Protein AF-0000000066584486 (afdb_homodimer)

Radius of gyration: 19.13 Å; Cα contacts (8 Å, |Δi|>4): 295; chains: 2; bounding box: 52×49×58 Å

Structure (mmCIF, N/CA/C/O backbone):
data_AF-0000000066584486-model_v1
#
loop_
_entity.id
_entity.type
_entity.pdbx_description
1 polymer 'Polycomb group ring finger 3'
#
loop_
_atom_site.group_PDB
_atom_site.id
_atom_site.type_symbol
_atom_site.label_atom_id
_atom_site.label_alt_id
_atom_site.label_comp_id
_atom_site.label_asym_id
_atom_site.label_entity_id
_atom_site.label_seq_id
_atom_site.pdbx_PDB_ins_code
_atom_site.Cartn_x
_atom_site.Cartn_y
_atom_site.Cartn_z
_atom_site.occupancy
_atom_site.B_iso_or_equiv
_atom_site.auth_seq_id
_atom_site.auth_comp_id
_atom_site.auth_asym_id
_atom_site.auth_atom_id
_atom_site.pdbx_PDB_model_num
ATOM 1 N N . MET A 1 1 ? 2.791 27.188 -0.071 1 36.16 1 MET A N 1
ATOM 2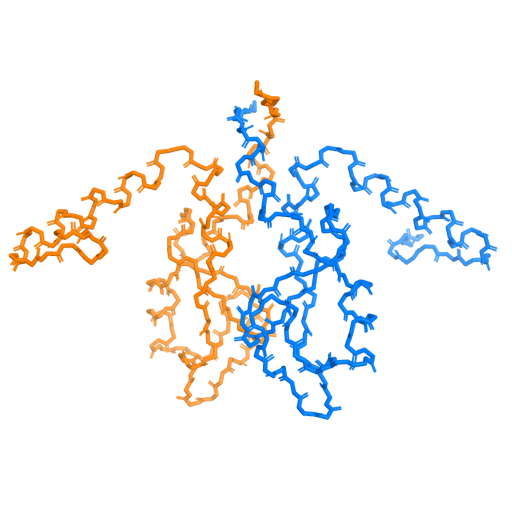 C CA . MET A 1 1 ? 2.646 25.734 -0.167 1 36.16 1 MET A CA 1
ATOM 3 C C . MET A 1 1 ? 2.715 25.094 1.213 1 36.16 1 MET A C 1
ATOM 5 O O . MET A 1 1 ? 3.686 25.297 1.947 1 36.16 1 MET A O 1
ATOM 9 N N . LEU A 1 2 ? 1.535 24.797 1.838 1 45.94 2 LEU A N 1
ATOM 10 C CA . LEU A 1 2 ? 1.463 24.438 3.25 1 45.94 2 LEU A CA 1
ATOM 11 C C . LEU A 1 2 ? 2.354 23.234 3.549 1 45.94 2 LEU A C 1
ATOM 13 O O . LEU A 1 2 ? 2.236 22.188 2.902 1 45.94 2 LEU A O 1
ATOM 17 N N . THR A 1 3 ? 3.545 23.562 3.748 1 48.66 3 THR A N 1
ATOM 18 C CA . THR A 1 3 ? 4.527 22.562 4.145 1 48.66 3 THR A CA 1
ATOM 19 C C . THR A 1 3 ? 4.215 22.031 5.539 1 48.66 3 THR A C 1
ATOM 21 O O . THR A 1 3 ? 3.635 22.734 6.367 1 48.66 3 THR A O 1
ATOM 24 N N . ARG A 1 4 ? 3.799 20.891 5.594 1 59.25 4 ARG A N 1
ATOM 25 C CA . ARG A 1 4 ? 3.584 20.328 6.926 1 59.25 4 ARG A CA 1
ATOM 26 C C . ARG A 1 4 ? 4.859 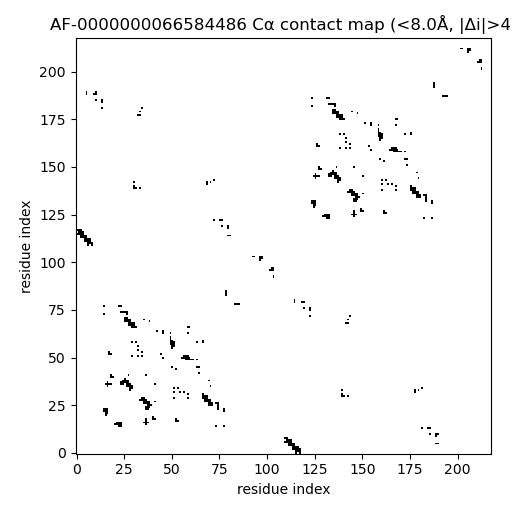19.688 7.465 1 59.25 4 ARG A C 1
ATOM 28 O O . ARG A 1 4 ? 5.66 19.156 6.699 1 59.25 4 ARG A O 1
ATOM 35 N N . LYS A 1 5 ? 5.188 20.125 8.633 1 61.16 5 LYS A N 1
ATOM 36 C CA . LYS A 1 5 ? 6.312 19.516 9.344 1 61.16 5 LYS A CA 1
ATOM 37 C C . LYS A 1 5 ? 5.977 18.094 9.797 1 61.16 5 LYS A C 1
ATOM 39 O O . LYS A 1 5 ? 5.012 17.891 10.531 1 61.16 5 LYS A O 1
ATOM 44 N N . ILE A 1 6 ? 6.453 17.188 9.008 1 63.94 6 ILE A N 1
ATOM 45 C CA . ILE A 1 6 ? 6.172 15.82 9.43 1 63.94 6 ILE A CA 1
ATOM 46 C C . ILE A 1 6 ? 7.422 15.211 10.07 1 63.94 6 ILE A C 1
ATOM 48 O O . ILE A 1 6 ? 8.547 15.523 9.664 1 63.94 6 ILE A O 1
ATOM 52 N N . LYS A 1 7 ? 7.199 14.648 11.266 1 64.94 7 LYS A N 1
ATOM 53 C CA . LYS A 1 7 ? 8.273 13.875 11.883 1 64.94 7 LYS A CA 1
ATOM 54 C C . LYS A 1 7 ? 8.523 12.57 11.133 1 64.94 7 LYS A C 1
ATOM 56 O O . LYS A 1 7 ? 7.746 11.625 11.25 1 64.94 7 LYS A O 1
ATOM 61 N N . LEU A 1 8 ? 9.523 12.547 10.367 1 63.91 8 LEU A N 1
ATOM 62 C CA . LEU A 1 8 ? 9.875 11.406 9.523 1 63.91 8 LEU A CA 1
ATOM 63 C C . LEU A 1 8 ? 10.172 10.172 10.375 1 63.91 8 LEU A C 1
ATOM 65 O O . LEU A 1 8 ? 9.953 9.047 9.93 1 63.91 8 LEU A O 1
ATOM 69 N N . TRP A 1 9 ? 10.641 10.383 11.555 1 70 9 TRP A N 1
ATOM 70 C CA . TRP A 1 9 ? 11.023 9.242 12.383 1 70 9 TRP A CA 1
ATOM 71 C C . TRP A 1 9 ? 9.836 8.305 12.602 1 70 9 TRP A C 1
ATOM 73 O O . TRP A 1 9 ? 9.992 7.086 12.586 1 70 9 TRP A O 1
ATOM 83 N N . ASP A 1 10 ? 8.789 8.883 12.656 1 76.88 10 ASP A N 1
ATOM 84 C CA . ASP A 1 10 ? 7.602 8.078 12.922 1 76.88 10 ASP A CA 1
ATOM 85 C C . ASP A 1 10 ? 7.141 7.344 11.664 1 76.88 10 ASP A C 1
ATOM 87 O O . ASP A 1 10 ? 6.461 6.32 11.75 1 76.88 10 ASP A O 1
ATOM 91 N N . ILE A 1 11 ? 7.648 7.781 10.562 1 84.81 11 ILE A N 1
ATOM 92 C CA . ILE A 1 11 ? 7.18 7.234 9.297 1 84.81 11 ILE A CA 1
ATOM 93 C C . ILE A 1 11 ? 8.195 6.223 8.766 1 84.81 11 ILE A C 1
ATOM 95 O O . ILE A 1 11 ? 7.855 5.355 7.957 1 84.81 11 ILE A O 1
ATOM 99 N N . ASN A 1 12 ? 9.375 6.285 9.273 1 85.19 12 ASN A N 1
ATOM 100 C CA . ASN A 1 12 ? 10.469 5.477 8.75 1 85.19 12 ASN A CA 1
ATOM 101 C C . ASN A 1 12 ? 10.133 3.988 8.781 1 85.19 12 ASN A C 1
ATOM 103 O O . ASN A 1 12 ? 10.43 3.26 7.832 1 85.19 12 ASN A O 1
ATOM 107 N N . ALA A 1 13 ? 9.539 3.613 9.812 1 87.88 13 ALA A N 1
ATOM 108 C CA . ALA A 1 13 ? 9.25 2.189 9.961 1 87.88 13 ALA A CA 1
ATOM 109 C C . ALA A 1 13 ? 8.312 1.705 8.859 1 87.88 13 ALA A C 1
ATOM 111 O O . ALA A 1 13 ? 8.266 0.511 8.555 1 87.88 13 ALA A O 1
ATOM 112 N N . HIS A 1 14 ? 7.633 2.619 8.242 1 90.69 14 HIS A N 1
ATOM 113 C CA . HIS A 1 14 ? 6.609 2.236 7.273 1 90.69 14 HIS A CA 1
ATOM 114 C C . HIS A 1 14 ? 7.129 2.357 5.844 1 90.69 14 HIS A C 1
ATOM 116 O O . HIS A 1 14 ? 6.492 1.88 4.902 1 90.69 14 HIS A O 1
ATOM 122 N N . ILE A 1 15 ? 8.266 2.963 5.68 1 94.5 15 ILE A N 1
ATOM 123 C CA . ILE A 1 15 ? 8.711 3.227 4.316 1 94.5 15 ILE A CA 1
ATOM 124 C C . ILE A 1 15 ? 10.094 2.607 4.098 1 94.5 15 ILE A C 1
ATOM 126 O O . ILE A 1 15 ? 10.789 2.947 3.137 1 94.5 15 ILE A O 1
ATOM 130 N N . THR A 1 16 ? 10.516 1.783 5.047 1 96.38 16 THR A N 1
ATOM 131 C CA . THR A 1 16 ? 11.789 1.081 4.914 1 96.38 16 THR A CA 1
ATOM 132 C C . THR A 1 16 ? 11.562 -0.413 4.707 1 96.38 16 THR A C 1
ATOM 134 O O . THR A 1 16 ? 10.57 -0.969 5.184 1 96.38 16 THR A O 1
ATOM 137 N N . CYS A 1 17 ? 12.422 -0.938 3.967 1 97.44 17 CYS A N 1
ATOM 138 C CA . CYS A 1 17 ? 12.398 -2.367 3.672 1 97.44 17 CYS A CA 1
ATOM 139 C C . CYS A 1 17 ? 12.961 -3.174 4.836 1 97.44 17 CYS A C 1
ATOM 141 O O . CYS A 1 17 ? 14.07 -2.906 5.309 1 97.44 17 CYS A O 1
ATOM 143 N N . ARG A 1 18 ? 12.25 -4.207 5.219 1 96.31 18 ARG A N 1
ATOM 144 C CA . ARG A 1 18 ? 12.664 -5.016 6.359 1 96.31 18 ARG A CA 1
ATOM 145 C C . ARG A 1 18 ? 13.859 -5.891 6.004 1 96.31 18 ARG A C 1
ATOM 147 O O . ARG A 1 18 ? 14.656 -6.246 6.875 1 96.31 18 ARG A O 1
ATOM 154 N N . LEU A 1 19 ? 14.031 -6.219 4.812 1 97.62 19 LEU A N 1
ATOM 155 C CA . LEU A 1 19 ? 15.094 -7.125 4.379 1 97.62 19 LEU A CA 1
ATOM 156 C C . LEU A 1 19 ? 16.438 -6.402 4.301 1 97.62 19 LEU A C 1
ATOM 158 O O . LEU A 1 19 ? 17.453 -6.93 4.742 1 97.62 19 LEU A O 1
ATOM 162 N N . CYS A 1 20 ? 16.5 -5.227 3.744 1 97.19 20 CYS A N 1
ATOM 163 C CA . CYS A 1 20 ? 17.766 -4.527 3.576 1 97.19 20 CYS A CA 1
ATOM 164 C C . CYS A 1 20 ? 17.875 -3.363 4.551 1 97.19 20 CYS A C 1
ATOM 166 O O . CYS A 1 20 ? 18.953 -2.777 4.703 1 97.19 20 CYS A O 1
ATOM 168 N N . SER A 1 21 ? 16.812 -2.881 5.137 1 96.12 21 SER A N 1
ATOM 169 C CA . SER A 1 21 ? 16.75 -1.805 6.117 1 96.12 21 SER A CA 1
ATOM 170 C C . SER A 1 21 ? 16.969 -0.444 5.465 1 96.12 21 SER A C 1
ATOM 172 O O . SER A 1 21 ? 17.328 0.522 6.137 1 96.12 21 SER A O 1
ATOM 174 N N . GLY A 1 22 ? 16.859 -0.358 4.199 1 95.62 22 GLY A N 1
ATOM 175 C CA . GLY A 1 22 ? 16.859 0.889 3.453 1 95.62 22 GLY A CA 1
ATOM 176 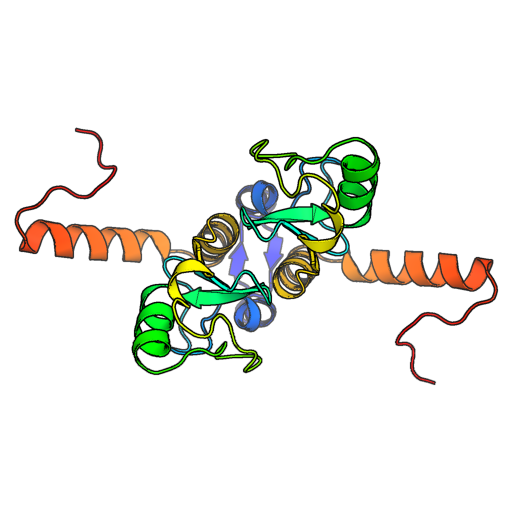C C . GLY A 1 22 ? 15.477 1.322 3.008 1 95.62 22 GLY A C 1
ATOM 177 O O . GLY A 1 22 ? 14.516 0.564 3.135 1 95.62 22 GLY A O 1
ATOM 178 N N . TYR A 1 23 ? 15.438 2.572 2.498 1 95.81 23 TYR A N 1
ATOM 179 C CA . TYR A 1 23 ? 14.164 3.039 1.952 1 95.81 23 TYR A CA 1
ATOM 180 C C . TYR A 1 23 ? 13.734 2.182 0.768 1 95.81 23 TYR A C 1
ATOM 182 O O . TYR A 1 23 ? 14.57 1.721 -0.011 1 95.81 23 TYR A O 1
ATOM 190 N N . LEU A 1 24 ? 12.438 2.012 0.639 1 97.56 24 LEU A N 1
ATOM 191 C CA . LEU A 1 24 ? 11.867 1.163 -0.401 1 97.56 24 LEU A CA 1
ATOM 192 C C . LEU A 1 24 ? 12.273 1.653 -1.787 1 97.56 24 LEU A C 1
ATOM 194 O O . LEU A 1 24 ? 12.188 2.85 -2.074 1 97.56 24 LEU A O 1
ATOM 198 N N . ILE A 1 25 ? 12.797 0.803 -2.613 1 97.38 25 ILE A N 1
ATOM 199 C CA . ILE A 1 25 ? 13.062 1.037 -4.027 1 97.38 25 ILE A CA 1
ATOM 200 C C . ILE A 1 25 ? 12.25 0.062 -4.879 1 97.38 25 ILE A C 1
ATOM 202 O O . ILE A 1 25 ? 12.305 -1.151 -4.656 1 97.38 25 ILE A O 1
ATOM 206 N N . ASP A 1 26 ? 11.539 0.653 -5.855 1 97.19 26 ASP A N 1
ATOM 207 C CA . ASP A 1 26 ? 10.602 -0.184 -6.598 1 97.19 26 ASP A CA 1
ATOM 208 C C . ASP A 1 26 ? 9.727 -1.006 -5.648 1 97.19 26 ASP A C 1
ATOM 210 O O . ASP A 1 26 ? 9.703 -2.236 -5.73 1 97.19 26 ASP A O 1
ATOM 214 N N . ALA A 1 27 ? 9 -0.296 -4.836 1 98.38 27 ALA A N 1
ATOM 215 C CA . ALA A 1 27 ? 8.18 -0.937 -3.809 1 98.38 27 ALA A CA 1
ATOM 216 C C . ALA A 1 27 ? 7.34 -2.066 -4.398 1 98.38 27 ALA A C 1
ATOM 218 O O . ALA A 1 27 ? 6.664 -1.879 -5.41 1 98.38 27 ALA A O 1
ATOM 219 N N . THR A 1 28 ? 7.43 -3.236 -3.832 1 98.62 28 THR A N 1
ATOM 220 C CA . THR A 1 28 ? 6.734 -4.445 -4.258 1 98.62 28 THR A CA 1
ATOM 221 C C . THR A 1 28 ? 6.008 -5.094 -3.082 1 98.62 28 THR A C 1
ATOM 223 O O . THR A 1 28 ? 6.605 -5.332 -2.031 1 98.62 28 THR A O 1
ATOM 226 N N . THR A 1 29 ? 4.727 -5.336 -3.254 1 98.62 29 THR A N 1
ATOM 227 C CA . THR A 1 29 ? 3.861 -5.746 -2.154 1 98.62 29 THR A CA 1
ATOM 228 C C . THR A 1 29 ? 3.357 -7.172 -2.363 1 98.62 29 THR A C 1
ATOM 230 O O . THR A 1 29 ? 2.982 -7.547 -3.475 1 98.62 29 THR A O 1
ATOM 233 N N . VAL A 1 30 ? 3.422 -7.938 -1.307 1 97.88 30 VAL A N 1
ATOM 234 C CA . VAL A 1 30 ? 2.809 -9.258 -1.324 1 97.88 30 VAL A CA 1
ATOM 235 C C . VAL A 1 30 ? 1.288 -9.125 -1.282 1 97.88 30 VAL A C 1
ATOM 237 O O . VAL A 1 30 ? 0.735 -8.547 -0.345 1 97.88 30 VAL A O 1
ATOM 240 N N . THR A 1 31 ? 0.59 -9.695 -2.184 1 96.19 31 THR A N 1
ATOM 241 C CA . THR A 1 31 ? -0.831 -9.422 -2.367 1 96.19 31 THR A CA 1
ATOM 242 C C . THR A 1 31 ? -1.655 -10.102 -1.274 1 96.19 31 THR A C 1
ATOM 244 O O . THR A 1 31 ? -2.736 -9.625 -0.922 1 96.19 31 THR A O 1
ATOM 247 N N . GLU A 1 32 ? -1.147 -11.164 -0.695 1 93.38 32 GLU A N 1
ATOM 248 C CA . GLU A 1 32 ? -1.897 -11.914 0.31 1 93.38 32 GLU A CA 1
ATOM 249 C C . GLU A 1 32 ? -1.901 -11.18 1.65 1 93.38 32 GLU A C 1
ATOM 251 O O . GLU A 1 32 ? -2.875 -11.258 2.402 1 93.38 32 GLU A O 1
ATOM 256 N N . CYS A 1 33 ? -0.868 -10.523 1.953 1 95.75 33 CYS A N 1
ATOM 257 C CA . CYS A 1 33 ? -0.747 -9.969 3.297 1 95.75 33 CYS A CA 1
ATOM 258 C C . CYS A 1 33 ? -0.515 -8.461 3.248 1 95.75 33 CYS A C 1
ATOM 260 O O . CYS A 1 33 ? -0.56 -7.789 4.281 1 95.75 33 CYS A O 1
ATOM 262 N N . LEU A 1 34 ? -0.144 -7.875 2.195 1 97.75 34 LEU A N 1
ATOM 263 C CA . LEU A 1 34 ? 0.02 -6.445 1.944 1 97.75 34 LEU A CA 1
ATOM 264 C C . LEU A 1 34 ? 1.259 -5.91 2.652 1 97.75 34 LEU A C 1
ATOM 266 O O . LEU A 1 34 ? 1.323 -4.723 2.984 1 97.75 34 LEU A O 1
ATOM 270 N N . HIS A 1 35 ? 2.248 -6.793 2.938 1 97.88 35 HIS A N 1
ATOM 271 C CA . HIS A 1 35 ? 3.564 -6.309 3.34 1 97.88 35 HIS A CA 1
ATOM 272 C C . HIS A 1 35 ? 4.414 -5.949 2.127 1 97.88 35 HIS A C 1
ATOM 274 O O . HIS A 1 35 ? 4.402 -6.664 1.121 1 97.88 35 HIS A O 1
ATOM 280 N N . THR A 1 36 ? 5.137 -4.855 2.256 1 98.38 36 THR A N 1
ATOM 281 C CA . THR A 1 36 ? 5.855 -4.277 1.127 1 98.38 36 THR A CA 1
ATOM 282 C C . THR A 1 36 ? 7.363 -4.305 1.375 1 98.38 36 THR A C 1
ATOM 284 O O . THR A 1 36 ? 7.816 -4.078 2.498 1 98.38 36 THR A O 1
ATOM 287 N N . PHE A 1 37 ? 8.133 -4.559 0.312 1 98.5 37 PHE A N 1
ATOM 288 C CA . PHE A 1 37 ? 9.586 -4.641 0.297 1 98.5 37 PHE A CA 1
ATOM 289 C C . PHE A 1 37 ? 10.148 -4.008 -0.97 1 98.5 37 PHE A C 1
ATOM 291 O O . PHE A 1 37 ? 9.398 -3.662 -1.885 1 98.5 37 PHE A O 1
ATOM 298 N N . CYS A 1 38 ? 11.492 -3.781 -0.948 1 98.5 38 CYS A N 1
ATOM 299 C CA . CYS A 1 38 ? 12.117 -3.49 -2.234 1 98.5 38 CYS A CA 1
ATOM 300 C C . CYS A 1 38 ? 11.906 -4.637 -3.215 1 98.5 38 CYS A C 1
ATOM 302 O O . CYS A 1 38 ? 11.867 -5.805 -2.814 1 98.5 38 CYS A O 1
ATOM 304 N N . ARG A 1 39 ? 11.828 -4.301 -4.43 1 98.38 39 ARG A N 1
ATOM 305 C CA . ARG A 1 39 ? 11.641 -5.355 -5.426 1 98.38 39 ARG A CA 1
ATOM 306 C C . ARG A 1 39 ? 12.82 -6.324 -5.418 1 98.38 39 ARG A C 1
ATOM 308 O O . ARG A 1 39 ? 12.633 -7.539 -5.328 1 98.38 39 ARG A O 1
ATOM 315 N N . SER A 1 40 ? 14.023 -5.75 -5.543 1 98 40 SER A N 1
ATOM 316 C CA . SER A 1 40 ? 15.203 -6.598 -5.633 1 98 40 SER A CA 1
ATOM 317 C C . SER A 1 40 ? 15.359 -7.469 -4.387 1 98 40 SER A C 1
ATOM 319 O O . SER A 1 40 ? 15.703 -8.648 -4.484 1 98 40 SER A O 1
ATOM 321 N N . CYS A 1 41 ? 15.016 -6.953 -3.219 1 98.5 41 CYS A N 1
ATOM 322 C CA . CYS A 1 41 ? 15.117 -7.691 -1.964 1 98.5 41 CYS A CA 1
ATOM 323 C C . CYS A 1 41 ? 14.133 -8.859 -1.938 1 98.5 41 CYS A C 1
ATOM 325 O O . CYS A 1 41 ? 14.508 -9.984 -1.599 1 98.5 41 CYS A O 1
ATOM 327 N N . LEU A 1 42 ? 12.93 -8.555 -2.33 1 98.5 42 LEU A N 1
ATOM 328 C CA . LEU A 1 42 ? 11.875 -9.562 -2.264 1 98.5 42 LEU A CA 1
ATOM 329 C C . LEU A 1 42 ? 12.117 -10.664 -3.287 1 98.5 42 LEU A C 1
ATOM 331 O O . LEU A 1 42 ? 12.008 -11.852 -2.965 1 98.5 42 LEU A O 1
ATOM 335 N N . VAL A 1 43 ? 12.414 -10.297 -4.496 1 98.38 43 VAL A N 1
ATOM 336 C CA . VAL A 1 43 ? 12.656 -11.273 -5.555 1 98.38 43 VAL A CA 1
ATOM 337 C C . VAL A 1 43 ? 13.797 -12.203 -5.148 1 98.38 43 VAL A C 1
ATOM 339 O O . VAL A 1 43 ? 13.688 -13.422 -5.289 1 98.38 43 VAL A O 1
ATOM 342 N N . LYS A 1 44 ? 14.867 -11.625 -4.652 1 98.44 44 LYS A N 1
ATOM 343 C CA . LYS A 1 44 ? 15.992 -12.43 -4.195 1 98.44 44 LYS A CA 1
ATOM 344 C C . LYS A 1 44 ? 15.578 -13.375 -3.074 1 98.44 44 LYS A C 1
ATOM 346 O O . LYS A 1 44 ? 15.922 -14.562 -3.094 1 98.44 44 LYS A O 1
ATOM 351 N N . TYR A 1 45 ? 14.922 -12.898 -2.062 1 98.69 45 TYR A N 1
ATOM 352 C CA . TYR A 1 45 ? 14.445 -13.688 -0.934 1 98.69 45 TYR A CA 1
ATOM 353 C C . TYR A 1 45 ? 13.586 -14.859 -1.409 1 98.69 45 TYR A C 1
ATOM 355 O O . TYR A 1 45 ? 13.695 -15.969 -0.888 1 98.69 45 TYR A O 1
ATOM 363 N N . LEU A 1 46 ? 12.734 -14.688 -2.436 1 97.88 46 LEU A N 1
ATOM 364 C CA . LEU A 1 46 ? 11.766 -15.68 -2.895 1 97.88 46 LEU A CA 1
ATOM 365 C C . LEU A 1 46 ? 12.438 -16.734 -3.754 1 97.88 46 LEU A C 1
ATOM 367 O O . LEU A 1 46 ? 11.812 -17.734 -4.113 1 97.88 46 LEU A O 1
ATOM 371 N N . GLU A 1 47 ? 13.672 -16.5 -4.176 1 97.25 47 GLU A N 1
ATOM 372 C CA . GLU A 1 47 ? 14.43 -17.531 -4.875 1 97.25 47 GLU A CA 1
ATOM 373 C C . GLU A 1 47 ? 14.586 -18.781 -4.012 1 97.25 47 GLU A C 1
ATOM 375 O O . GLU A 1 47 ? 14.641 -19.906 -4.535 1 97.25 47 GLU A O 1
ATOM 380 N N . GLU A 1 48 ? 14.562 -18.547 -2.693 1 97.12 48 GLU A N 1
ATOM 381 C CA . GLU A 1 48 ? 14.828 -19.656 -1.799 1 97.12 48 GLU A CA 1
ATOM 382 C C . GLU A 1 48 ? 13.719 -19.828 -0.771 1 97.12 48 GLU A C 1
ATOM 384 O O . GLU A 1 48 ? 13.789 -20.703 0.092 1 97.12 48 GLU A O 1
ATOM 389 N N . ASN A 1 49 ? 12.797 -19.031 -0.784 1 97.44 49 ASN A N 1
ATOM 390 C CA . ASN A 1 49 ? 11.672 -19.031 0.153 1 97.44 49 ASN A CA 1
ATOM 391 C C . ASN A 1 49 ? 10.344 -18.844 -0.566 1 97.44 49 ASN A C 1
ATOM 393 O O . ASN A 1 49 ? 10.305 -18.422 -1.721 1 97.44 49 ASN A O 1
ATOM 397 N N . ASN A 1 50 ? 9.336 -19.203 0.102 1 97.88 50 ASN A N 1
ATOM 398 C CA . ASN A 1 50 ? 8.008 -19.016 -0.465 1 97.88 50 ASN A CA 1
ATOM 399 C C . ASN A 1 50 ? 7.066 -18.344 0.53 1 97.88 50 ASN A C 1
ATOM 401 O O . ASN A 1 50 ? 5.844 -18.391 0.369 1 97.88 50 ASN A O 1
ATOM 405 N N . THR A 1 51 ? 7.621 -17.766 1.535 1 98.12 51 THR A N 1
ATOM 406 C CA . THR A 1 51 ? 6.852 -17.125 2.59 1 98.12 51 THR A CA 1
ATOM 407 C C . THR A 1 51 ? 7.148 -15.625 2.633 1 98.12 51 THR A C 1
ATOM 409 O O . THR A 1 51 ? 8.172 -15.172 2.109 1 98.12 51 THR A O 1
ATOM 412 N N . CYS A 1 52 ? 6.223 -14.859 3.17 1 98.31 52 CYS A N 1
ATOM 413 C CA . CYS A 1 52 ? 6.441 -13.43 3.393 1 98.31 52 CYS A CA 1
ATOM 414 C C . CYS A 1 52 ? 7.523 -13.203 4.441 1 98.31 52 CYS A C 1
ATOM 416 O O . CYS A 1 52 ? 7.484 -13.805 5.52 1 98.31 52 CYS A O 1
ATOM 418 N N . PRO A 1 53 ? 8.453 -12.344 4.203 1 97.56 53 PRO A N 1
ATOM 419 C CA . PRO A 1 53 ? 9.531 -12.102 5.156 1 97.56 53 PRO A CA 1
ATOM 420 C C . PRO A 1 53 ? 9.039 -11.531 6.484 1 97.56 53 PRO A C 1
ATOM 422 O O . PRO A 1 53 ? 9.695 -11.688 7.516 1 97.56 53 PRO A O 1
ATOM 425 N N . THR A 1 54 ? 7.941 -10.898 6.465 1 97.25 54 THR A N 1
ATOM 426 C CA . THR A 1 54 ? 7.461 -10.195 7.648 1 97.25 54 THR A CA 1
ATOM 427 C C . THR A 1 54 ? 6.547 -11.094 8.477 1 97.25 54 THR A C 1
ATOM 429 O O . THR A 1 54 ? 6.793 -11.312 9.664 1 97.25 54 THR A O 1
ATOM 432 N N . CYS A 1 55 ? 5.562 -11.672 7.855 1 96.94 55 CYS A N 1
ATOM 433 C CA . CYS A 1 55 ? 4.551 -12.383 8.633 1 96.94 55 CYS A CA 1
ATOM 434 C C . CYS A 1 55 ? 4.691 -13.891 8.461 1 96.94 55 CYS A C 1
ATOM 436 O O . CYS A 1 55 ? 4.035 -14.664 9.156 1 96.94 55 CYS A O 1
ATOM 438 N N . ARG A 1 56 ? 5.426 -14.398 7.504 1 96.88 56 ARG A N 1
ATOM 439 C CA . ARG A 1 56 ? 5.844 -15.781 7.312 1 96.88 56 ARG A CA 1
ATOM 440 C C . ARG A 1 56 ? 4.719 -16.609 6.715 1 96.88 56 ARG A C 1
ATOM 442 O O . ARG A 1 56 ? 4.828 -17.844 6.625 1 96.88 56 ARG A O 1
ATOM 449 N N . ILE A 1 57 ? 3.688 -15.953 6.336 1 97 57 ILE A N 1
ATOM 450 C CA . ILE A 1 57 ? 2.646 -16.703 5.645 1 97 57 ILE A CA 1
ATOM 451 C C . ILE A 1 57 ? 3.182 -17.219 4.305 1 97 57 ILE A C 1
ATOM 453 O O . ILE A 1 57 ? 4.039 -16.578 3.691 1 97 57 ILE A O 1
ATOM 457 N N . VAL A 1 58 ? 2.648 -18.297 3.832 1 97.56 58 VAL A N 1
ATOM 458 C CA . VAL A 1 58 ? 3.014 -18.828 2.523 1 97.56 58 VAL A CA 1
ATOM 459 C C . VAL A 1 58 ? 2.414 -17.953 1.424 1 97.56 58 VAL A C 1
ATOM 461 O O . VAL A 1 58 ? 1.196 -17.781 1.358 1 97.56 58 VAL A O 1
ATOM 464 N N . ILE A 1 59 ? 3.223 -17.406 0.566 1 96.19 59 ILE A N 1
ATOM 465 C CA . ILE A 1 59 ? 2.758 -16.594 -0.552 1 96.19 59 ILE A CA 1
ATOM 466 C C . ILE A 1 59 ? 2.135 -17.5 -1.618 1 96.19 59 ILE A C 1
ATOM 468 O O . ILE A 1 59 ? 0.989 -17.281 -2.025 1 96.19 59 ILE A O 1
ATOM 472 N N . HIS A 1 60 ? 2.887 -18.422 -2.049 1 94.88 60 HIS A N 1
ATOM 473 C CA . HIS A 1 60 ? 2.449 -19.484 -2.947 1 94.88 60 HIS A CA 1
ATOM 474 C C . HIS A 1 60 ? 3.424 -20.656 -2.926 1 94.88 60 HIS A C 1
ATOM 476 O O . HIS A 1 60 ? 4.637 -20.469 -2.836 1 94.88 60 HIS A O 1
ATOM 482 N N . GLN A 1 61 ? 2.883 -21.75 -3.086 1 95.31 61 GLN A N 1
ATOM 483 C CA . GLN A 1 61 ? 3.697 -22.953 -2.939 1 95.31 61 GLN A CA 1
ATOM 484 C C . GLN A 1 61 ? 4.699 -23.078 -4.082 1 95.31 61 GLN A C 1
ATOM 486 O O . GLN A 1 61 ? 5.852 -23.469 -3.863 1 95.31 61 GLN A O 1
ATOM 491 N N . SER A 1 62 ? 4.316 -22.719 -5.289 1 94.88 62 SER A N 1
ATOM 492 C CA . SER A 1 62 ? 5.145 -23.031 -6.453 1 94.88 62 SER A CA 1
ATOM 493 C C . SER A 1 62 ? 5.535 -21.766 -7.207 1 94.88 62 SER A C 1
ATOM 495 O O . SER A 1 62 ? 6.59 -21.719 -7.844 1 94.88 62 SER A O 1
ATOM 497 N N . HIS A 1 63 ? 4.758 -20.766 -7.199 1 95.69 63 HIS A N 1
ATOM 498 C CA . HIS A 1 63 ? 4.992 -19.578 -8.016 1 95.69 63 HIS A CA 1
ATOM 499 C C . HIS A 1 63 ? 4.812 -18.312 -7.195 1 95.69 63 HIS A C 1
ATOM 501 O O . HIS A 1 63 ? 4.004 -17.453 -7.543 1 95.69 63 HIS A O 1
ATOM 507 N N . PRO A 1 64 ? 5.641 -18.141 -6.23 1 96.06 64 PRO A N 1
ATOM 508 C CA . PRO A 1 64 ? 5.469 -16.984 -5.344 1 96.06 64 PRO A CA 1
ATOM 509 C C . PRO A 1 64 ? 5.602 -15.656 -6.082 1 96.06 64 PRO A C 1
ATOM 511 O O . PRO A 1 64 ? 4.938 -14.68 -5.723 1 96.06 64 PRO A O 1
ATOM 514 N N . LEU A 1 65 ? 6.375 -15.539 -7.141 1 96.56 65 LEU A N 1
ATOM 515 C CA . LEU A 1 65 ? 6.605 -14.297 -7.867 1 96.56 65 LEU A CA 1
ATOM 516 C C . LEU A 1 65 ? 5.324 -13.812 -8.539 1 96.56 65 LEU A C 1
ATOM 518 O O . LEU A 1 65 ? 5.223 -12.648 -8.93 1 96.56 65 LEU A O 1
ATOM 522 N N . GLN A 1 66 ? 4.383 -14.672 -8.68 1 96.06 66 GLN A N 1
ATOM 523 C CA . GLN A 1 66 ? 3.129 -14.312 -9.336 1 96.06 66 GLN A CA 1
ATOM 524 C C . GLN A 1 66 ? 2.178 -13.617 -8.367 1 96.06 66 GLN A C 1
ATOM 526 O O . GLN A 1 66 ? 1.16 -13.062 -8.781 1 96.06 66 GLN A O 1
ATOM 531 N N . TYR A 1 67 ? 2.512 -13.609 -7.121 1 96.31 67 TYR A N 1
ATOM 532 C CA . TYR A 1 67 ? 1.604 -13.094 -6.102 1 96.31 67 TYR A CA 1
ATOM 533 C C . TYR A 1 67 ? 2.197 -11.875 -5.41 1 96.31 67 TYR A C 1
ATOM 535 O O . TYR A 1 67 ? 1.93 -11.633 -4.234 1 96.31 67 TYR A O 1
ATOM 543 N N . ILE A 1 68 ? 3.043 -11.289 -6.105 1 97.44 68 ILE A N 1
ATOM 544 C CA . ILE A 1 68 ? 3.576 -10 -5.676 1 97.44 68 ILE A CA 1
ATOM 545 C C . ILE A 1 68 ? 3.316 -8.953 -6.754 1 97.44 68 ILE A C 1
ATOM 547 O O . ILE A 1 68 ? 3.199 -9.281 -7.938 1 97.44 68 ILE A O 1
ATOM 551 N N . GLY A 1 69 ? 3.078 -7.699 -6.312 1 97.12 69 GLY A N 1
ATOM 552 C CA . GLY A 1 69 ? 2.773 -6.641 -7.258 1 97.12 69 GLY A CA 1
ATOM 553 C C . GLY A 1 69 ? 3.551 -5.363 -6.996 1 97.12 69 GLY A C 1
ATOM 554 O O . GLY A 1 69 ? 3.844 -5.035 -5.844 1 97.12 69 GLY A O 1
ATOM 555 N N . HIS A 1 70 ? 3.898 -4.742 -8.141 1 97.69 70 HIS A N 1
ATOM 556 C CA . HIS A 1 70 ? 4.504 -3.418 -8.031 1 97.69 70 HIS A CA 1
ATOM 557 C C . HIS A 1 70 ? 3.541 -2.428 -7.383 1 97.69 70 HIS A C 1
ATOM 559 O O . HIS A 1 70 ? 2.41 -2.262 -7.844 1 97.69 70 HIS A O 1
ATOM 565 N N . ASP A 1 71 ? 4.012 -1.841 -6.352 1 97.56 71 ASP A N 1
ATOM 566 C CA . ASP A 1 71 ? 3.201 -0.892 -5.598 1 97.56 71 ASP A CA 1
ATOM 567 C C . ASP A 1 71 ? 3.584 0.548 -5.934 1 97.56 71 ASP A C 1
ATOM 569 O O . ASP A 1 71 ? 4.398 1.158 -5.238 1 97.56 71 ASP A O 1
ATOM 573 N N . ARG A 1 72 ? 2.949 1.044 -6.898 1 95.75 72 ARG A N 1
ATOM 574 C CA . ARG A 1 72 ? 3.279 2.377 -7.395 1 95.75 72 ARG A CA 1
ATOM 575 C C . ARG A 1 72 ? 2.963 3.443 -6.352 1 95.75 72 ARG A C 1
ATOM 577 O O . ARG A 1 72 ? 3.732 4.391 -6.172 1 95.75 72 ARG A O 1
ATOM 584 N N . THR A 1 73 ? 1.854 3.322 -5.758 1 95.62 73 THR A N 1
ATOM 585 C CA . THR A 1 73 ? 1.466 4.305 -4.75 1 95.62 73 THR A CA 1
ATOM 586 C C . THR A 1 73 ? 2.508 4.379 -3.639 1 95.62 73 THR A C 1
ATOM 588 O O . THR A 1 73 ? 2.998 5.465 -3.312 1 95.62 73 THR A O 1
ATOM 591 N N . MET A 1 74 ? 2.861 3.262 -3.084 1 96.38 74 MET A N 1
ATOM 592 C CA . MET A 1 74 ? 3.855 3.232 -2.016 1 96.38 74 MET A CA 1
ATOM 593 C C . MET A 1 74 ? 5.184 3.811 -2.49 1 96.38 74 MET A C 1
ATOM 595 O O . MET A 1 74 ? 5.824 4.578 -1.77 1 96.38 74 MET A O 1
ATOM 599 N N . GLN A 1 75 ? 5.609 3.424 -3.67 1 96.31 75 GLN A N 1
ATOM 600 C CA . GLN A 1 75 ? 6.871 3.949 -4.18 1 96.31 75 GLN A CA 1
ATOM 601 C C . GLN A 1 75 ? 6.816 5.469 -4.32 1 96.31 75 GLN A C 1
ATOM 603 O O . GLN A 1 75 ? 7.781 6.16 -3.992 1 96.31 75 GLN A O 1
ATOM 608 N N . ASP A 1 76 ? 5.746 5.945 -4.816 1 94.06 76 ASP A N 1
ATOM 609 C CA . ASP A 1 76 ? 5.586 7.387 -4.973 1 94.06 76 ASP A CA 1
ATOM 610 C C . ASP A 1 76 ? 5.617 8.094 -3.617 1 94.06 76 ASP A C 1
ATOM 612 O O . ASP A 1 76 ? 6.203 9.172 -3.484 1 94.06 76 ASP A O 1
ATOM 616 N N . ILE A 1 77 ? 4.984 7.535 -2.662 1 93.44 77 ILE A N 1
ATOM 617 C CA . ILE A 1 77 ? 4.992 8.102 -1.316 1 93.44 77 ILE A CA 1
ATOM 618 C C . ILE A 1 77 ? 6.426 8.188 -0.801 1 93.44 77 ILE A C 1
ATOM 620 O O . ILE A 1 77 ? 6.844 9.227 -0.286 1 93.44 77 ILE A O 1
ATOM 624 N N . VAL A 1 78 ? 7.195 7.129 -0.945 1 93.69 78 VAL A N 1
ATOM 625 C CA . VAL A 1 78 ? 8.586 7.094 -0.492 1 93.69 78 VAL A CA 1
ATOM 626 C C . VAL A 1 78 ? 9.375 8.203 -1.178 1 93.69 78 VAL A C 1
ATOM 628 O O . VAL A 1 78 ? 10.117 8.945 -0.521 1 93.69 78 VAL A O 1
ATOM 631 N N . TYR A 1 79 ? 9.18 8.312 -2.461 1 91.5 79 TYR A N 1
ATOM 632 C CA . TYR A 1 79 ? 9.93 9.297 -3.232 1 91.5 79 TYR A CA 1
ATOM 633 C C . TYR A 1 79 ? 9.562 10.711 -2.82 1 91.5 79 TYR A C 1
ATOM 635 O O . TYR A 1 79 ? 10.398 11.617 -2.869 1 91.5 79 TYR A O 1
ATOM 643 N N . LYS A 1 80 ? 8.352 10.852 -2.443 1 89.56 80 LYS A N 1
ATOM 644 C CA . LYS A 1 80 ? 7.902 12.18 -2.029 1 89.56 80 LYS A CA 1
ATOM 645 C C . LYS A 1 80 ? 8.359 12.5 -0.611 1 89.56 80 LYS A C 1
ATOM 647 O O . LYS A 1 80 ? 8.633 13.656 -0.285 1 89.56 80 LYS A O 1
ATOM 652 N N . LEU A 1 81 ? 8.516 11.57 0.173 1 88.06 81 LEU A N 1
ATOM 653 C CA . LEU A 1 81 ? 8.844 11.773 1.581 1 88.06 81 LEU A CA 1
ATOM 654 C C . LEU A 1 81 ? 10.352 11.859 1.785 1 88.06 81 LEU A C 1
ATOM 656 O O . LEU A 1 81 ? 10.812 12.438 2.771 1 88.06 81 LEU A O 1
ATOM 660 N N . VAL A 1 82 ? 11.062 11.266 0.906 1 88.38 82 VAL A N 1
ATOM 661 C CA . VAL A 1 82 ? 12.516 11.211 1.062 1 88.38 82 VAL A CA 1
ATOM 662 C C . VAL A 1 82 ? 13.18 12.023 -0.045 1 88.38 82 VAL A C 1
ATOM 664 O O . VAL A 1 82 ? 13.469 11.5 -1.124 1 88.38 82 VAL A O 1
ATOM 667 N N . PRO A 1 83 ? 13.5 13.227 0.359 1 83.81 83 PRO A N 1
ATOM 668 C CA . PRO A 1 83 ? 14.102 14.102 -0.656 1 83.81 83 PRO A CA 1
ATOM 669 C C . PRO A 1 83 ? 15.391 13.523 -1.238 1 83.81 83 PRO A C 1
ATOM 671 O O . PRO A 1 83 ? 16.219 12.992 -0.5 1 83.81 83 PRO A O 1
ATOM 674 N N . GLY A 1 84 ? 15.508 13.641 -2.562 1 88.56 84 GLY A N 1
ATOM 675 C CA . GLY A 1 84 ? 16.734 13.258 -3.24 1 88.56 84 GLY A CA 1
ATOM 676 C C . GLY A 1 84 ? 16.781 11.781 -3.596 1 88.56 84 GLY A C 1
ATOM 677 O O . GLY A 1 84 ? 17.625 11.359 -4.395 1 88.56 84 GLY A O 1
ATOM 678 N N . LEU A 1 85 ? 15.961 10.984 -2.955 1 90.56 85 LEU A N 1
ATOM 679 C CA . LEU A 1 85 ? 15.992 9.539 -3.188 1 90.56 85 LEU A CA 1
ATOM 680 C C . LEU A 1 85 ? 15.648 9.219 -4.637 1 90.56 85 LEU A C 1
ATOM 682 O O . LEU A 1 85 ? 16.344 8.422 -5.277 1 90.56 85 LEU A O 1
ATOM 686 N N . GLN A 1 86 ? 14.672 9.797 -5.18 1 89.12 86 GLN A N 1
ATOM 687 C CA . GLN A 1 86 ? 14.258 9.539 -6.551 1 89.12 86 GLN A CA 1
ATOM 688 C C . GLN A 1 86 ? 15.359 9.93 -7.543 1 89.12 86 GLN A C 1
ATOM 690 O O . GLN A 1 86 ? 15.664 9.172 -8.469 1 89.12 86 GLN A O 1
ATOM 695 N N . GLU A 1 87 ? 15.883 11.07 -7.348 1 91.44 87 GLU A N 1
ATOM 696 C CA . GLU A 1 87 ? 16.953 11.555 -8.203 1 91.44 87 GLU A CA 1
ATOM 697 C C . GLU A 1 87 ? 18.156 10.617 -8.156 1 91.44 87 GLU A C 1
ATOM 699 O O . GLU A 1 87 ? 18.781 10.344 -9.188 1 91.44 87 GLU A O 1
ATOM 704 N N . ALA A 1 88 ? 18.469 10.273 -6.988 1 91.75 88 ALA A N 1
ATOM 705 C CA . ALA A 1 88 ? 19.594 9.352 -6.828 1 91.75 88 ALA A CA 1
ATOM 706 C C . ALA A 1 88 ? 19.328 8.039 -7.562 1 91.75 88 ALA A C 1
ATOM 708 O O . ALA A 1 88 ? 20.219 7.508 -8.234 1 91.75 88 ALA A O 1
ATOM 709 N N . GLU A 1 89 ? 18.094 7.516 -7.441 1 91.94 89 GLU A N 1
ATOM 710 C CA . GLU A 1 89 ? 17.719 6.277 -8.125 1 91.94 89 GLU A CA 1
ATOM 711 C C . GLU A 1 89 ? 17.766 6.457 -9.641 1 91.94 89 GLU A C 1
ATOM 713 O O . GLU A 1 89 ? 18.219 5.566 -10.359 1 91.94 89 GLU A O 1
ATOM 718 N N . MET A 1 90 ? 17.344 7.539 -10.117 1 91.25 90 MET A N 1
ATOM 719 C CA . MET A 1 90 ? 17.391 7.824 -11.547 1 91.25 90 MET A CA 1
ATOM 720 C C . MET A 1 90 ? 18.828 7.879 -12.039 1 91.25 90 MET A C 1
ATOM 722 O O . MET A 1 90 ? 19.141 7.379 -13.125 1 91.25 90 MET A O 1
ATOM 726 N N . ARG A 1 91 ? 19.703 8.508 -11.336 1 90.62 91 ARG A N 1
ATOM 727 C CA . ARG A 1 91 ? 21.125 8.586 -11.68 1 90.62 91 ARG A CA 1
ATOM 728 C C . ARG A 1 91 ? 21.734 7.191 -11.727 1 90.62 91 ARG A C 1
ATOM 730 O O . ARG A 1 91 ? 22.484 6.875 -12.656 1 90.62 91 ARG A O 1
ATOM 737 N N . LYS A 1 92 ? 21.438 6.402 -10.727 1 90.69 92 LYS A N 1
ATOM 738 C CA . LYS A 1 92 ? 21.953 5.039 -10.688 1 90.69 92 LYS A CA 1
ATOM 739 C C . LYS A 1 92 ? 21.484 4.238 -11.898 1 90.69 92 LYS A C 1
ATOM 741 O O . LYS A 1 92 ? 22.25 3.482 -12.492 1 90.69 92 LYS A O 1
ATOM 746 N N . GLN A 1 93 ? 20.203 4.398 -12.25 1 88.69 93 GLN A N 1
ATOM 747 C CA . GLN A 1 93 ? 19.656 3.709 -13.406 1 88.69 93 GLN A CA 1
ATOM 748 C C . GLN A 1 93 ? 20.344 4.164 -14.695 1 88.69 93 GLN A C 1
ATOM 750 O O . GLN A 1 93 ? 20.688 3.344 -15.547 1 88.69 93 GLN A O 1
ATOM 755 N N . ARG A 1 94 ? 20.562 5.426 -14.82 1 89.12 94 ARG A N 1
ATOM 756 C CA . ARG A 1 94 ? 21.219 5.98 -15.992 1 89.12 94 ARG A CA 1
ATOM 757 C C . ARG A 1 94 ? 22.656 5.465 -16.125 1 89.12 94 ARG A C 1
ATOM 759 O O . ARG A 1 94 ? 23.094 5.078 -17.203 1 89.12 94 ARG A O 1
ATOM 766 N N . GLU A 1 95 ? 23.297 5.488 -15 1 90.38 95 GLU A N 1
ATOM 767 C CA . GLU A 1 95 ? 24.656 4.977 -14.992 1 90.38 95 GLU A CA 1
ATOM 768 C C . GLU A 1 95 ? 24.703 3.506 -15.398 1 90.38 95 GLU A C 1
ATOM 770 O O . GLU A 1 95 ? 25.578 3.09 -16.156 1 90.38 95 GLU A O 1
ATOM 775 N N . PHE A 1 96 ? 23.781 2.758 -14.906 1 88.19 96 PHE A N 1
ATOM 776 C CA . PHE A 1 96 ? 23.688 1.339 -15.234 1 88.19 96 PHE A CA 1
ATOM 777 C C . PHE A 1 96 ? 23.469 1.142 -16.734 1 88.19 96 PHE A C 1
ATOM 779 O O . PHE A 1 96 ? 24.188 0.362 -17.375 1 88.19 96 PHE A O 1
ATOM 786 N N . TYR A 1 97 ? 22.531 1.871 -17.266 1 86.81 97 TYR A N 1
ATOM 787 C CA . TYR A 1 97 ? 22.219 1.735 -18.688 1 86.81 97 TYR A CA 1
ATOM 788 C C . TYR A 1 97 ? 23.359 2.252 -19.547 1 86.81 97 TYR A C 1
ATOM 790 O O . TYR A 1 97 ? 23.656 1.678 -20.609 1 86.81 97 TYR A O 1
ATOM 798 N N . HIS A 1 98 ? 23.969 3.316 -19.156 1 88.88 98 HIS A N 1
ATOM 799 C CA . HIS A 1 98 ? 25.125 3.861 -19.875 1 88.88 98 HIS A CA 1
ATOM 800 C C . HIS A 1 98 ? 26.266 2.854 -19.938 1 88.88 98 HIS A C 1
ATOM 802 O O . HIS A 1 98 ? 26.875 2.676 -21 1 88.88 98 HIS A O 1
ATOM 808 N N . LYS A 1 99 ? 26.438 2.271 -18.859 1 91.94 99 LYS A N 1
ATOM 809 C CA . LYS A 1 99 ? 27.516 1.277 -18.797 1 91.94 99 LYS A CA 1
ATOM 810 C C . LYS A 1 99 ? 27.234 0.106 -19.734 1 91.94 99 LYS A C 1
ATOM 812 O O . LYS A 1 99 ? 28.156 -0.504 -20.266 1 91.94 99 LYS A O 1
ATOM 817 N N . LEU A 1 100 ? 26 -0.14 -19.953 1 90.31 100 LEU A N 1
ATOM 818 C CA . LEU A 1 100 ? 25.625 -1.247 -20.828 1 90.31 100 LEU A CA 1
ATOM 819 C C . LEU A 1 100 ? 25.438 -0.771 -22.266 1 90.31 100 LEU A C 1
ATOM 821 O O . LEU A 1 100 ? 25.219 -1.582 -23.172 1 90.31 100 LEU A O 1
ATOM 825 N N . GLY A 1 101 ? 25.516 0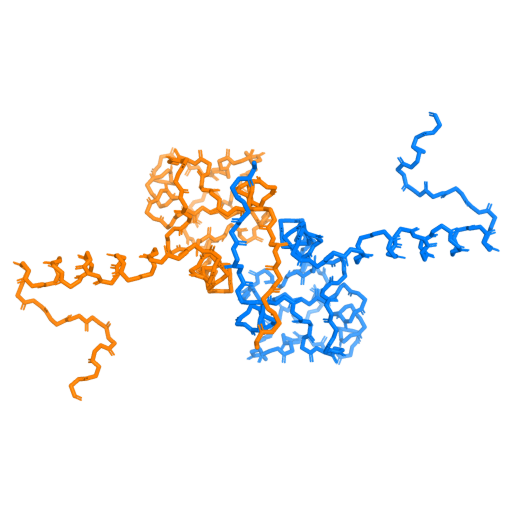.429 -22.469 1 88.25 101 GLY A N 1
ATOM 826 C CA . GLY A 1 101 ? 25.281 0.979 -23.781 1 88.25 101 GLY A CA 1
ATOM 827 C C . GLY A 1 101 ? 23.812 0.982 -24.172 1 88.25 101 GLY A C 1
ATOM 828 O O . GLY A 1 101 ? 23.484 0.856 -25.359 1 88.25 101 GLY A O 1
ATOM 829 N N . MET A 1 102 ? 22.953 0.933 -23.25 1 85.19 102 MET A N 1
ATOM 830 C CA . MET A 1 102 ? 21.516 0.865 -23.5 1 85.19 102 MET A CA 1
ATOM 831 C C . MET A 1 102 ? 20.844 2.18 -23.125 1 85.19 102 MET A C 1
ATOM 833 O O . MET A 1 102 ? 21.375 2.959 -22.328 1 85.19 102 MET A O 1
ATOM 837 N N . GLU A 1 103 ? 19.625 2.453 -23.719 1 79 103 GLU A N 1
ATOM 838 C CA . GLU A 1 103 ? 18.828 3.621 -23.375 1 79 103 GLU A CA 1
ATOM 839 C C . GLU A 1 103 ? 18.047 3.387 -22.078 1 79 103 GLU A C 1
ATOM 841 O O . GLU A 1 103 ? 17.656 2.256 -21.781 1 79 103 GLU A O 1
ATOM 846 N N . VAL A 1 104 ? 17.953 4.387 -21.281 1 72.94 104 VAL A N 1
ATOM 847 C CA . VAL A 1 104 ? 17.141 4.312 -20.062 1 72.94 104 VAL A CA 1
ATOM 848 C C . VAL A 1 104 ? 15.672 4.156 -20.438 1 72.94 104 VAL A C 1
ATOM 850 O O . VAL A 1 104 ? 15.133 4.941 -21.219 1 72.94 104 VAL A O 1
ATOM 853 N N . PRO A 1 105 ? 15.07 3.107 -19.859 1 65.19 105 PRO A N 1
ATOM 854 C CA . PRO A 1 105 ? 13.641 2.961 -20.141 1 65.19 105 PRO A CA 1
ATOM 855 C C . PRO A 1 105 ? 12.82 4.145 -19.641 1 65.19 105 PRO A C 1
ATOM 857 O O . PRO A 1 105 ? 13.031 4.609 -18.516 1 65.19 105 PRO A O 1
ATOM 860 N N . GLY A 1 106 ? 11.789 4.695 -20.578 1 60.31 106 GLY A N 1
ATOM 861 C CA . GLY A 1 106 ? 10.961 5.852 -20.266 1 60.31 106 GLY A CA 1
ATOM 862 C C . GLY A 1 106 ? 11.531 7.152 -20.812 1 60.31 106 GLY A C 1
ATOM 863 O O . GLY A 1 106 ? 10.852 8.18 -20.797 1 60.31 106 GLY A O 1
ATOM 864 N N . ASP A 1 107 ? 12.828 7.254 -20.906 1 56.78 107 ASP A N 1
ATOM 865 C CA . ASP A 1 107 ? 13.375 8.414 -21.594 1 56.78 107 ASP A CA 1
ATOM 866 C C . ASP A 1 107 ? 12.805 8.539 -23 1 56.78 107 ASP A C 1
ATOM 868 O O . ASP A 1 107 ? 12.961 7.633 -23.828 1 56.78 107 ASP A O 1
ATOM 872 N N . ILE A 1 108 ? 11.633 8.719 -23.125 1 43.31 108 ILE A N 1
ATOM 873 C CA . ILE A 1 108 ? 11.25 8.938 -24.516 1 43.31 108 ILE A CA 1
ATOM 874 C C . ILE A 1 108 ? 12.195 9.953 -25.156 1 43.31 108 ILE A C 1
ATOM 876 O O . ILE A 1 108 ? 12.414 11.039 -24.609 1 43.31 108 ILE A O 1
ATOM 880 N N . LYS A 1 109 ? 12.969 9.555 -26.188 1 36 109 LYS A N 1
ATOM 881 C CA . LYS A 1 109 ? 13.359 10.516 -27.219 1 36 109 LYS A CA 1
ATOM 882 C C . LYS A 1 109 ? 12.133 11.125 -27.891 1 36 109 LYS A C 1
ATOM 884 O O . LYS A 1 109 ? 11.109 10.461 -28.047 1 36 109 LYS A O 1
ATOM 889 N N . MET B 1 1 ? 14.711 16.234 16.766 1 35.78 1 MET B N 1
ATOM 890 C CA . MET B 1 1 ? 13.898 15.305 15.977 1 35.78 1 MET B CA 1
ATOM 891 C C . MET B 1 1 ? 13.781 15.766 14.531 1 35.78 1 MET B C 1
ATOM 893 O O . MET B 1 1 ? 13.344 16.891 14.266 1 35.78 1 MET B O 1
ATOM 897 N N . LEU B 1 2 ? 14.664 15.227 13.625 1 46.41 2 LEU B N 1
ATOM 898 C CA . LEU B 1 2 ? 14.852 15.766 12.281 1 46.41 2 LEU B CA 1
ATOM 899 C C . LEU B 1 2 ? 13.523 15.836 11.539 1 46.41 2 LEU B C 1
ATOM 901 O O . LEU B 1 2 ? 12.828 14.828 11.406 1 46.41 2 LEU B O 1
ATOM 905 N N . THR B 1 3 ? 12.852 16.859 11.836 1 48.75 3 THR B N 1
ATOM 906 C CA . THR B 1 3 ? 11.594 17.141 11.156 1 48.75 3 THR B CA 1
ATOM 907 C C . THR B 1 3 ? 11.836 17.484 9.695 1 48.75 3 THR B C 1
ATOM 909 O O . THR B 1 3 ? 12.891 18.016 9.336 1 48.75 3 THR B O 1
ATOM 912 N N . ARG B 1 4 ? 11.484 16.641 8.883 1 59.53 4 ARG B N 1
ATOM 913 C CA . ARG B 1 4 ? 11.625 16.984 7.477 1 59.53 4 ARG B CA 1
ATOM 914 C C . ARG B 1 4 ? 10.391 17.734 6.969 1 59.53 4 ARG B C 1
ATOM 916 O O . ARG B 1 4 ? 9.281 17.469 7.426 1 59.53 4 ARG B O 1
ATOM 923 N N . LYS B 1 5 ? 10.703 18.844 6.379 1 61.03 5 LYS B N 1
ATOM 924 C CA . LYS B 1 5 ? 9.641 19.594 5.727 1 61.03 5 LYS B CA 1
ATOM 925 C C . LYS B 1 5 ? 9.156 18.891 4.465 1 61.03 5 LYS B C 1
ATOM 927 O O . LYS B 1 5 ? 9.938 18.641 3.547 1 61.03 5 LYS B O 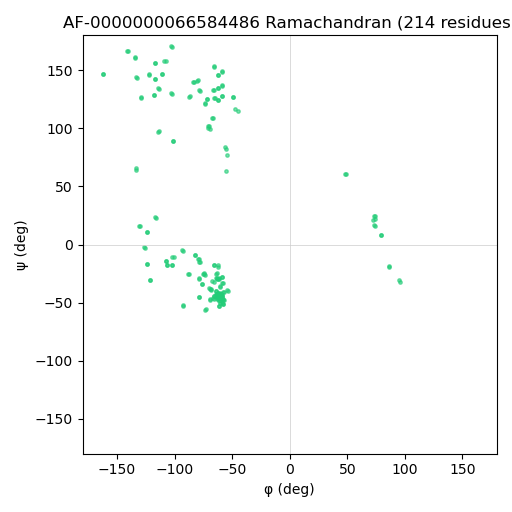1
ATOM 932 N N . ILE B 1 6 ? 8.07 18.234 4.652 1 63.59 6 ILE B N 1
ATOM 933 C CA . ILE B 1 6 ? 7.555 17.562 3.461 1 63.59 6 ILE B CA 1
ATOM 934 C C . ILE B 1 6 ? 6.379 18.359 2.896 1 63.59 6 ILE B C 1
ATOM 936 O O . ILE B 1 6 ? 5.621 18.969 3.65 1 63.59 6 ILE B O 1
ATOM 940 N N . LYS B 1 7 ? 6.461 18.594 1.589 1 64.81 7 LYS B N 1
ATOM 941 C CA . LYS B 1 7 ? 5.32 19.188 0.904 1 64.81 7 LYS B CA 1
ATOM 942 C C . LYS B 1 7 ? 4.168 18.203 0.788 1 64.81 7 LYS B C 1
ATOM 944 O O . LYS B 1 7 ? 4.211 17.281 -0.041 1 64.81 7 LYS B O 1
ATOM 949 N N . LEU B 1 8 ? 3.215 18.344 1.604 1 65 8 LEU B N 1
ATOM 950 C CA . LEU B 1 8 ? 2.059 17.453 1.681 1 65 8 LEU B CA 1
ATOM 951 C C . LEU B 1 8 ? 1.276 17.469 0.372 1 65 8 LEU B C 1
ATOM 953 O O . LEU B 1 8 ? 0.652 16.469 0.007 1 65 8 LEU B O 1
ATOM 957 N N . TRP B 1 9 ? 1.317 18.562 -0.309 1 70 9 TRP B N 1
ATOM 958 C CA . TRP B 1 9 ? 0.532 18.672 -1.533 1 70 9 TRP B CA 1
ATOM 959 C C . TRP B 1 9 ? 0.915 17.578 -2.527 1 70 9 TRP B C 1
ATOM 961 O O . TRP B 1 9 ? 0.049 17 -3.189 1 70 9 TRP B O 1
ATOM 971 N N . ASP B 1 10 ? 2.078 17.266 -2.488 1 76.75 10 ASP B N 1
ATOM 972 C CA . ASP B 1 10 ? 2.551 16.266 -3.443 1 76.75 10 ASP B CA 1
ATOM 973 C C . ASP B 1 10 ? 2.17 14.859 -2.998 1 76.75 10 ASP B C 1
ATOM 975 O O . ASP B 1 10 ? 2.086 13.945 -3.818 1 76.75 10 ASP B O 1
ATOM 979 N N . ILE B 1 11 ? 1.792 14.766 -1.778 1 84.88 11 ILE B N 1
ATOM 980 C CA . ILE B 1 11 ? 1.523 13.445 -1.221 1 84.88 11 ILE B CA 1
ATOM 981 C C . ILE B 1 11 ? 0.016 13.203 -1.168 1 84.88 11 ILE B C 1
ATOM 983 O O . ILE B 1 11 ? -0.434 12.055 -1.131 1 84.88 11 ILE B O 1
ATOM 987 N N . ASN B 1 12 ? -0.719 14.25 -1.266 1 85.12 12 ASN B N 1
ATOM 988 C CA . ASN B 1 12 ? -2.164 14.172 -1.087 1 85.12 12 ASN B CA 1
ATOM 989 C C . ASN B 1 12 ? -2.797 13.188 -2.068 1 85.12 12 ASN B C 1
ATOM 991 O O . ASN B 1 12 ? -3.691 12.422 -1.698 1 85.12 12 ASN B O 1
ATOM 995 N N . ALA B 1 13 ? -2.318 13.234 -3.221 1 87.81 13 ALA B N 1
ATOM 996 C CA . ALA B 1 13 ? -2.916 12.375 -4.242 1 87.81 13 ALA B CA 1
ATOM 997 C C . ALA B 1 13 ? -2.756 10.898 -3.887 1 87.81 13 ALA B C 1
ATOM 999 O O . ALA B 1 13 ? -3.51 10.055 -4.371 1 87.81 13 ALA B O 1
ATOM 1000 N N . HIS B 1 14 ? -1.853 10.617 -3.002 1 90.56 14 HIS B N 1
ATOM 1001 C CA . HIS B 1 14 ? -1.536 9.219 -2.703 1 90.56 14 HIS B CA 1
ATOM 1002 C C . HIS B 1 14 ? -2.189 8.773 -1.401 1 90.56 14 HIS B C 1
ATOM 1004 O O . HIS B 1 14 ? -2.219 7.582 -1.094 1 90.56 14 HIS B O 1
ATOM 1010 N N . ILE B 1 15 ? -2.719 9.711 -0.665 1 94.44 15 ILE B N 1
ATOM 1011 C CA . ILE B 1 15 ? -3.213 9.328 0.656 1 94.44 15 ILE B CA 1
ATOM 1012 C C . ILE B 1 15 ? -4.688 9.711 0.783 1 94.44 15 ILE B C 1
ATOM 1014 O O . ILE B 1 15 ? -5.23 9.742 1.889 1 94.44 15 ILE B O 1
ATOM 1018 N N . THR B 1 16 ? -5.293 10.078 -0.326 1 96.38 16 THR B N 1
ATOM 1019 C CA . THR B 1 16 ? -6.715 10.398 -0.34 1 96.38 16 THR B CA 1
ATOM 1020 C C . THR B 1 16 ? -7.5 9.336 -1.11 1 96.38 16 THR B C 1
ATOM 1022 O O . THR B 1 16 ? -6.977 8.727 -2.045 1 96.38 16 THR B O 1
ATOM 1025 N N . CYS B 1 17 ? -8.648 9.148 -0.651 1 97.5 17 CYS B N 1
ATOM 1026 C CA . CYS B 1 17 ? -9.562 8.195 -1.263 1 97.5 17 CYS B CA 1
ATOM 1027 C C . CYS B 1 17 ? -10.211 8.781 -2.51 1 97.5 17 CYS B C 1
ATOM 1029 O O . CYS B 1 17 ? -10.781 9.875 -2.461 1 97.5 17 CYS B O 1
ATOM 1031 N N . ARG B 1 18 ? -10.219 8.016 -3.58 1 96.31 18 ARG B N 1
ATOM 1032 C CA . ARG B 1 18 ? -10.766 8.508 -4.84 1 96.31 18 ARG B CA 1
ATOM 1033 C C . ARG B 1 18 ? -12.289 8.547 -4.801 1 96.31 18 ARG B C 1
ATOM 1035 O O . ARG B 1 18 ? -12.914 9.336 -5.504 1 96.31 18 ARG B O 1
ATOM 1042 N N . LEU B 1 19 ? -12.891 7.773 -4.023 1 97.62 19 LEU B N 1
ATOM 1043 C CA . LEU B 1 19 ? -14.344 7.672 -3.969 1 97.62 19 LEU B CA 1
ATOM 1044 C C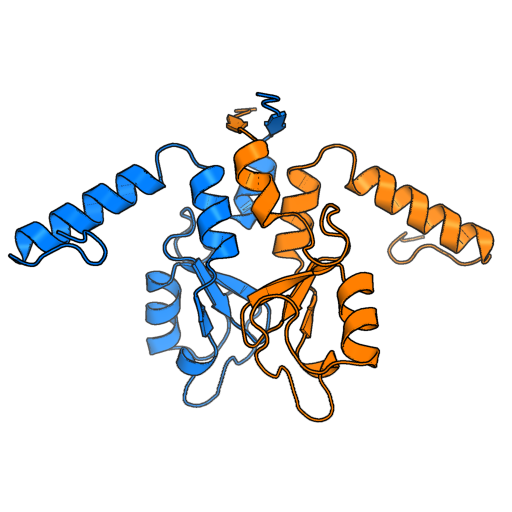 . LEU B 1 19 ? -14.945 8.828 -3.17 1 97.62 19 LEU B C 1
ATOM 1046 O O . LEU B 1 19 ? -15.945 9.414 -3.582 1 97.62 19 LEU B O 1
ATOM 1050 N N . CYS B 1 20 ? -14.406 9.164 -2.033 1 97.25 20 CYS B N 1
ATOM 1051 C CA . CYS B 1 20 ? -14.984 10.211 -1.198 1 97.25 20 CYS B CA 1
ATOM 1052 C C . CYS B 1 20 ? -14.141 11.477 -1.248 1 97.25 20 CYS B C 1
ATOM 1054 O O . CYS B 1 20 ? -14.562 12.531 -0.771 1 97.25 20 CYS B O 1
ATOM 1056 N N . SER B 1 21 ? -12.914 11.445 -1.673 1 96.06 21 SER B N 1
ATOM 1057 C CA . SER B 1 21 ? -11.977 12.555 -1.822 1 96.06 21 SER B CA 1
ATOM 1058 C C . SER B 1 21 ? -11.469 13.031 -0.468 1 96.06 21 SER B C 1
ATOM 1060 O O . SER B 1 21 ? -11.016 14.172 -0.336 1 96.06 21 SER B O 1
ATOM 1062 N N . GLY B 1 22 ? -11.617 12.273 0.542 1 95.69 22 GLY B N 1
ATOM 1063 C CA . GLY B 1 22 ? -11.031 12.508 1.854 1 95.69 22 GLY B CA 1
ATOM 1064 C C . GLY B 1 22 ? -9.82 11.641 2.131 1 95.69 22 GLY B C 1
ATOM 1065 O O . GLY B 1 22 ? -9.516 10.727 1.365 1 95.69 22 GLY B O 1
ATOM 1066 N N . TYR B 1 23 ? -9.141 11.984 3.258 1 95.81 23 TYR B N 1
ATOM 1067 C CA . TYR B 1 23 ? -8.016 11.148 3.66 1 95.81 23 TYR B CA 1
ATOM 1068 C C . TYR B 1 23 ? -8.477 9.734 3.979 1 95.81 23 TYR B C 1
ATOM 1070 O O . TYR B 1 23 ? -9.57 9.539 4.516 1 95.81 23 TYR B O 1
ATOM 1078 N N . LEU B 1 24 ? -7.625 8.781 3.67 1 97.56 24 LEU B N 1
ATOM 1079 C CA . LEU B 1 24 ? -7.949 7.367 3.844 1 97.56 24 LEU B CA 1
ATOM 1080 C C . LEU B 1 24 ? -8.273 7.062 5.301 1 97.56 24 LEU B C 1
ATOM 1082 O O . LEU B 1 24 ? -7.551 7.484 6.207 1 97.56 24 LEU B O 1
ATOM 1086 N N . ILE B 1 25 ? -9.375 6.445 5.566 1 97.5 25 ILE B N 1
ATOM 1087 C CA . ILE B 1 25 ? -9.766 5.902 6.863 1 97.5 25 ILE B CA 1
ATOM 1088 C C . ILE B 1 25 ? -9.938 4.391 6.758 1 97.5 25 ILE B C 1
ATOM 1090 O O . ILE B 1 25 ? -10.664 3.9 5.891 1 97.5 25 ILE B O 1
ATOM 1094 N N . ASP B 1 26 ? -9.266 3.686 7.703 1 97.19 26 ASP B N 1
ATOM 1095 C CA . ASP B 1 26 ? -9.234 2.232 7.566 1 97.19 26 ASP B CA 1
ATOM 1096 C C . ASP B 1 26 ? -8.859 1.82 6.145 1 97.19 26 ASP B C 1
ATOM 1098 O O . ASP B 1 26 ? -9.602 1.101 5.48 1 97.19 26 ASP B O 1
ATOM 1102 N N . ALA B 1 27 ? -7.684 2.238 5.754 1 98.38 27 ALA B N 1
ATOM 1103 C CA . ALA B 1 27 ? -7.215 2 4.391 1 98.38 27 ALA B CA 1
ATOM 1104 C C . ALA B 1 27 ? -7.402 0.54 3.992 1 98.38 27 ALA B C 1
ATOM 1106 O O . ALA B 1 27 ? -7.004 -0.366 4.73 1 98.38 27 ALA B O 1
ATOM 1107 N N . THR B 1 28 ? -8.047 0.294 2.885 1 98.62 28 THR B N 1
ATOM 1108 C CA . THR B 1 28 ? -8.352 -1.025 2.344 1 98.62 28 THR B CA 1
ATOM 1109 C C . THR B 1 28 ? -7.922 -1.122 0.881 1 98.62 28 THR B C 1
ATOM 1111 O O . THR B 1 28 ? -8.281 -0.27 0.067 1 98.62 28 THR B O 1
ATOM 1114 N N . THR B 1 29 ? -7.129 -2.127 0.579 1 98.62 29 THR B N 1
ATOM 1115 C CA . THR B 1 29 ? -6.461 -2.225 -0.715 1 98.62 29 THR B CA 1
ATOM 1116 C C . THR B 1 29 ? -6.992 -3.418 -1.506 1 98.62 29 THR B C 1
ATOM 1118 O O . THR B 1 29 ? -7.188 -4.5 -0.95 1 98.62 29 THR B O 1
ATOM 1121 N N . VAL B 1 30 ? -7.27 -3.168 -2.762 1 97.88 30 VAL B N 1
ATOM 1122 C CA . VAL B 1 30 ? -7.605 -4.262 -3.666 1 97.88 30 VAL B CA 1
ATOM 1123 C C . VAL B 1 30 ? -6.359 -5.086 -3.971 1 97.88 30 VAL B C 1
ATOM 1125 O O . VAL B 1 30 ? -5.371 -4.559 -4.484 1 97.88 30 VAL B O 1
ATOM 1128 N N . THR B 1 31 ? -6.379 -6.344 -3.756 1 96.25 31 THR B N 1
ATOM 1129 C CA . THR B 1 31 ? -5.172 -7.164 -3.783 1 96.25 31 THR B CA 1
ATOM 1130 C C . THR B 1 31 ? -4.707 -7.391 -5.219 1 96.25 31 THR B C 1
ATOM 1132 O O . THR B 1 31 ? -3.512 -7.582 -5.465 1 96.25 31 THR B O 1
ATOM 1135 N N . GLU B 1 32 ? -5.605 -7.312 -6.176 1 93.19 32 GLU B N 1
ATOM 1136 C CA . GLU B 1 32 ? -5.258 -7.582 -7.566 1 93.19 32 GLU B CA 1
ATOM 1137 C C . GLU B 1 32 ? -4.504 -6.406 -8.18 1 93.19 32 GLU B C 1
ATOM 1139 O O . GLU B 1 32 ? -3.625 -6.598 -9.023 1 93.19 32 GLU B O 1
ATOM 1144 N N . CYS B 1 33 ? -4.824 -5.25 -7.797 1 95.69 33 CYS B N 1
ATOM 1145 C CA . CYS B 1 33 ? -4.273 -4.094 -8.492 1 95.69 33 CYS B CA 1
ATOM 1146 C C . CYS B 1 33 ? -3.547 -3.17 -7.52 1 95.69 33 CYS B C 1
ATOM 1148 O O . CYS B 1 33 ? -2.865 -2.232 -7.938 1 95.69 33 CYS B O 1
ATOM 1150 N N . LEU B 1 34 ? -3.713 -3.236 -6.273 1 97.75 34 LEU B N 1
ATOM 1151 C CA . LEU B 1 34 ? -3.027 -2.518 -5.203 1 97.75 34 LEU B CA 1
ATOM 1152 C C . LEU B 1 34 ? -3.479 -1.063 -5.148 1 97.75 34 LEU B C 1
ATOM 1154 O O . LEU B 1 34 ? -2.732 -0.193 -4.695 1 97.75 34 LEU B O 1
ATOM 1158 N N . HIS B 1 35 ? -4.707 -0.771 -5.648 1 97.88 35 HIS B N 1
ATOM 1159 C CA . HIS B 1 35 ? -5.32 0.523 -5.371 1 97.88 35 HIS B CA 1
ATOM 1160 C C . HIS B 1 35 ? -6.031 0.52 -4.023 1 97.88 35 HIS B C 1
ATOM 1162 O O . HIS B 1 35 ? -6.688 -0.462 -3.664 1 97.88 35 HIS B O 1
ATOM 1168 N N . THR B 1 36 ? -5.891 1.623 -3.32 1 98.38 36 THR B N 1
ATOM 1169 C CA . THR B 1 36 ? -6.348 1.705 -1.938 1 98.38 36 THR B CA 1
ATOM 1170 C C . THR B 1 36 ? -7.453 2.746 -1.792 1 98.38 36 THR B C 1
ATOM 1172 O O . THR B 1 36 ? -7.406 3.803 -2.424 1 98.38 36 THR B O 1
ATOM 1175 N N . PHE B 1 37 ? -8.438 2.445 -0.938 1 98.5 37 PHE B N 1
ATOM 1176 C CA . PHE B 1 37 ? -9.594 3.275 -0.633 1 98.5 37 PHE B CA 1
ATOM 1177 C C . PHE B 1 37 ? -9.93 3.211 0.852 1 98.5 37 PHE B C 1
ATOM 1179 O O . PHE B 1 37 ? -9.359 2.404 1.588 1 98.5 37 PHE B O 1
ATOM 1186 N N . CYS B 1 38 ? -10.805 4.168 1.281 1 98.5 38 CYS B N 1
ATOM 1187 C CA . CYS B 1 38 ? -11.391 3.945 2.596 1 98.5 38 CYS B CA 1
ATOM 1188 C C . CYS B 1 38 ? -12.156 2.629 2.635 1 98.5 38 CYS B C 1
ATOM 1190 O O . CYS B 1 38 ? -12.75 2.217 1.633 1 98.5 38 CYS B O 1
ATOM 1192 N N . ARG B 1 39 ? -12.172 2.039 3.762 1 98.38 39 ARG B N 1
ATOM 1193 C CA . ARG B 1 39 ? -12.906 0.779 3.873 1 98.38 39 ARG B CA 1
ATOM 1194 C C . ARG B 1 39 ? -14.383 0.976 3.576 1 98.38 39 ARG B C 1
ATOM 1196 O O . ARG B 1 39 ? -14.961 0.264 2.746 1 98.38 39 ARG B O 1
ATOM 1203 N N . SER B 1 40 ? -14.977 1.938 4.281 1 98 40 SER B N 1
ATOM 1204 C CA . SER B 1 40 ? -16.406 2.146 4.125 1 98 40 SER B CA 1
ATOM 1205 C C . SER B 1 40 ? -16.766 2.504 2.686 1 98 40 SER B C 1
ATOM 1207 O O . SER B 1 40 ? -17.766 2.027 2.15 1 98 40 SER B O 1
ATOM 1209 N N . CYS B 1 41 ? -15.93 3.264 2.008 1 98.5 41 CYS B N 1
ATOM 1210 C CA . CYS B 1 41 ? -16.156 3.666 0.625 1 98.5 41 CYS B CA 1
ATOM 1211 C C . CYS B 1 41 ? -16.109 2.463 -0.308 1 98.5 41 CYS B C 1
ATOM 1213 O O . CYS B 1 41 ? -17 2.285 -1.144 1 98.5 41 CYS B O 1
ATOM 1215 N N . LEU B 1 42 ? -15.109 1.673 -0.109 1 98.5 42 LEU B N 1
ATOM 1216 C CA . LEU B 1 42 ? -14.906 0.536 -1 1 98.5 42 LEU B CA 1
ATOM 1217 C C . LEU B 1 42 ? -15.992 -0.511 -0.801 1 98.5 42 LEU B C 1
ATOM 1219 O O . LEU B 1 42 ? -16.562 -1.023 -1.772 1 98.5 42 LEU B O 1
ATOM 1223 N N . VAL B 1 43 ? -16.266 -0.85 0.412 1 98.38 43 VAL B N 1
ATOM 1224 C CA . VAL B 1 43 ? -17.297 -1.847 0.718 1 98.38 43 VAL B CA 1
ATOM 1225 C C . VAL B 1 43 ? -18.625 -1.419 0.12 1 98.38 43 VAL B C 1
ATOM 1227 O O . VAL B 1 43 ? -19.312 -2.221 -0.516 1 98.38 43 VAL B O 1
ATOM 1230 N N . LYS B 1 44 ? -18.984 -0.169 0.333 1 98.44 44 LYS B N 1
ATOM 1231 C CA . LYS B 1 44 ? -20.219 0.352 -0.232 1 98.44 44 LYS B CA 1
ATOM 1232 C C . LYS B 1 44 ? -20.219 0.248 -1.755 1 98.44 44 LYS B C 1
ATOM 1234 O O . LYS B 1 44 ? -21.203 -0.188 -2.354 1 98.44 44 LYS B O 1
ATOM 1239 N N . TYR B 1 45 ? -19.203 0.695 -2.414 1 98.69 45 TYR B N 1
ATOM 1240 C CA . TYR B 1 45 ? -19.047 0.642 -3.863 1 98.69 45 TYR B CA 1
ATOM 1241 C C . TYR B 1 45 ? -19.219 -0.783 -4.379 1 98.69 45 TYR B C 1
ATOM 1243 O O . TYR B 1 45 ? -19.859 -1.006 -5.406 1 98.69 45 TYR B O 1
ATOM 1251 N N . LEU B 1 46 ? -18.703 -1.815 -3.686 1 97.88 46 LEU B N 1
ATOM 1252 C CA . LEU B 1 46 ? -18.672 -3.203 -4.137 1 97.88 46 LEU B CA 1
ATOM 1253 C C . LEU B 1 46 ? -20.031 -3.867 -3.936 1 97.88 46 LEU B C 1
ATOM 1255 O O . LEU B 1 46 ? -20.25 -4.992 -4.387 1 97.88 46 LEU B O 1
ATOM 1259 N N . GLU B 1 47 ? -20.922 -3.236 -3.182 1 97.19 47 GLU B N 1
ATOM 1260 C CA . GLU B 1 47 ? -22.281 -3.742 -3.068 1 97.19 47 GLU B CA 1
ATOM 1261 C C . GLU B 1 47 ? -22.953 -3.811 -4.434 1 97.19 47 GLU B C 1
ATOM 1263 O O . GLU B 1 47 ? -23.797 -4.68 -4.672 1 97.19 47 GLU B O 1
ATOM 1268 N N . GLU B 1 48 ? -22.5 -2.922 -5.316 1 97.06 48 GLU B N 1
ATOM 1269 C CA . GLU B 1 48 ? -23.172 -2.832 -6.605 1 97.06 48 GLU B CA 1
ATOM 1270 C C . GLU B 1 48 ? -22.188 -3 -7.758 1 97.06 48 GLU B C 1
ATOM 1272 O O . GLU B 1 48 ? -22.578 -2.93 -8.93 1 97.06 48 GLU B O 1
ATOM 1277 N N . ASN B 1 49 ? -21 -3.133 -7.5 1 97.38 49 ASN B N 1
ATOM 1278 C CA . ASN B 1 49 ? -19.938 -3.266 -8.492 1 97.38 49 ASN B CA 1
ATOM 1279 C C . ASN B 1 49 ? -18.984 -4.398 -8.133 1 97.38 49 ASN B C 1
ATOM 1281 O O . ASN B 1 49 ? -18.953 -4.863 -6.996 1 97.38 49 ASN B O 1
ATOM 1285 N N . ASN B 1 50 ? -18.297 -4.816 -9.109 1 97.81 50 ASN B N 1
ATOM 1286 C CA . ASN B 1 50 ? -17.297 -5.855 -8.867 1 97.81 50 ASN B CA 1
ATOM 1287 C C . ASN B 1 50 ? -15.938 -5.477 -9.461 1 97.81 50 ASN B C 1
ATOM 1289 O O . ASN B 1 50 ? -15.07 -6.332 -9.633 1 97.81 50 ASN B O 1
ATOM 1293 N N . THR B 1 51 ? -15.789 -4.238 -9.766 1 98.12 51 THR B N 1
ATOM 1294 C CA . THR B 1 51 ? -14.562 -3.738 -10.383 1 98.12 51 THR B CA 1
ATOM 1295 C C . THR B 1 51 ? -13.875 -2.73 -9.469 1 98.12 51 THR B C 1
ATOM 1297 O O . THR B 1 51 ? -14.5 -2.172 -8.562 1 98.12 51 THR B O 1
ATOM 1300 N N . CYS B 1 52 ? -12.578 -2.568 -9.648 1 98.31 52 CYS B N 1
ATOM 1301 C CA . CYS B 1 52 ? -11.828 -1.54 -8.938 1 98.31 52 CYS B CA 1
ATOM 1302 C C . CYS B 1 52 ? -12.266 -0.146 -9.367 1 98.31 52 CYS B C 1
ATOM 1304 O O . CYS B 1 52 ? -12.352 0.14 -10.562 1 98.31 52 CYS B O 1
ATOM 1306 N N . PRO B 1 53 ? -12.5 0.746 -8.461 1 97.56 53 PRO B N 1
ATOM 1307 C CA . PRO B 1 53 ? -12.953 2.096 -8.805 1 97.56 53 PRO B CA 1
ATOM 1308 C C . PRO B 1 53 ? -11.922 2.873 -9.617 1 97.56 53 PRO B C 1
ATOM 1310 O O . PRO B 1 53 ? -12.281 3.797 -10.352 1 97.56 53 PRO B O 1
ATOM 1313 N N . THR B 1 54 ? -10.727 2.535 -9.484 1 97.25 54 THR B N 1
ATOM 1314 C CA . THR B 1 54 ? -9.656 3.314 -10.102 1 97.25 54 THR B CA 1
ATO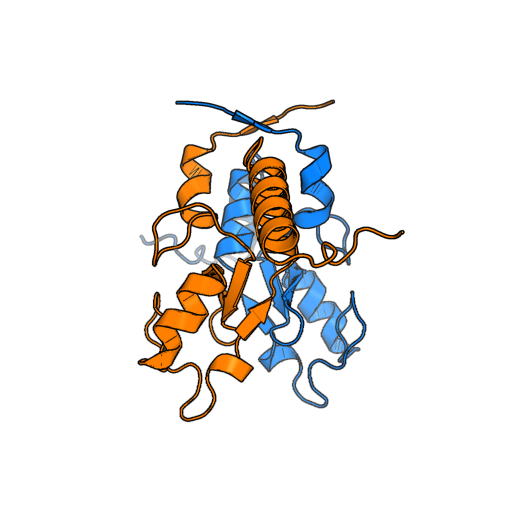M 1315 C C . THR B 1 54 ? -9.312 2.762 -11.484 1 97.25 54 THR B C 1
ATOM 1317 O O . THR B 1 54 ? -9.352 3.492 -12.477 1 97.25 54 THR B O 1
ATOM 1320 N N . CYS B 1 55 ? -9.047 1.496 -11.57 1 96.88 55 CYS B N 1
ATOM 1321 C CA . CYS B 1 55 ? -8.531 0.956 -12.82 1 96.88 55 CYS B CA 1
ATOM 1322 C C . CYS B 1 55 ? -9.594 0.131 -13.539 1 96.88 55 CYS B C 1
ATOM 1324 O O . CYS B 1 55 ? -9.398 -0.276 -14.688 1 96.88 55 CYS B O 1
ATOM 1326 N N . ARG B 1 56 ? -10.672 -0.258 -12.93 1 96.81 56 ARG B N 1
ATOM 1327 C CA . ARG B 1 56 ? -11.875 -0.859 -13.5 1 96.81 56 ARG B CA 1
ATOM 1328 C C . ARG B 1 56 ? -11.664 -2.342 -13.781 1 96.81 56 ARG B C 1
ATOM 1330 O O . ARG B 1 56 ? -12.508 -2.988 -14.406 1 96.81 56 ARG B O 1
ATOM 1337 N N . ILE B 1 57 ? -10.57 -2.834 -13.336 1 96.94 57 ILE B N 1
ATOM 1338 C CA . ILE B 1 57 ? -10.398 -4.273 -13.484 1 96.94 57 ILE B CA 1
ATOM 1339 C C . ILE B 1 57 ? -11.422 -5.008 -12.617 1 96.94 57 ILE B C 1
ATOM 1341 O O . ILE B 1 57 ? -11.828 -4.508 -11.57 1 96.94 57 ILE B O 1
ATOM 1345 N N . VAL B 1 58 ? -11.773 -6.203 -13.008 1 97.5 58 VAL B N 1
ATOM 1346 C CA . VAL B 1 58 ? -12.68 -7.035 -12.219 1 97.5 58 VAL B CA 1
ATOM 1347 C C . VAL B 1 58 ? -11.945 -7.574 -10.992 1 97.5 58 VAL B C 1
ATOM 1349 O O . VAL B 1 58 ? -10.93 -8.266 -11.125 1 97.5 58 VAL B O 1
ATOM 1352 N N . ILE B 1 59 ? -12.43 -7.281 -9.812 1 96 59 ILE B N 1
ATOM 1353 C CA . ILE B 1 59 ? -11.836 -7.777 -8.57 1 96 59 ILE B CA 1
ATOM 1354 C C . ILE B 1 59 ? -12.141 -9.266 -8.414 1 96 59 ILE B C 1
ATOM 1356 O O . ILE B 1 59 ? -11.234 -10.078 -8.227 1 96 59 ILE B O 1
ATOM 1360 N N . HIS B 1 60 ? -13.375 -9.562 -8.453 1 94.69 60 HIS B N 1
ATOM 1361 C CA . HIS B 1 60 ? -13.898 -10.93 -8.477 1 94.69 60 HIS B CA 1
ATOM 1362 C C . HIS B 1 60 ? -15.344 -10.961 -8.961 1 94.69 60 HIS B C 1
ATOM 1364 O O . HIS B 1 60 ? -16.125 -10.062 -8.633 1 94.69 60 HIS B O 1
ATOM 1370 N N . GLN B 1 61 ? -15.633 -11.977 -9.602 1 94.88 61 GLN B N 1
ATOM 1371 C CA . GLN B 1 61 ? -16.953 -12.039 -10.234 1 94.88 61 GLN B CA 1
ATOM 1372 C C . GLN B 1 61 ? -18.047 -12.172 -9.195 1 94.88 61 GLN B C 1
ATOM 1374 O O . GLN B 1 61 ? -19.109 -11.555 -9.328 1 94.88 61 GLN B O 1
ATOM 1379 N N . SER B 1 62 ? -17.828 -12.914 -8.133 1 94.56 62 SER B N 1
ATOM 1380 C CA . SER B 1 62 ? -18.906 -13.266 -7.223 1 94.56 62 SER B CA 1
ATOM 1381 C C . SER B 1 62 ? -18.609 -12.789 -5.805 1 94.56 62 SER B C 1
ATOM 1383 O O . SER B 1 62 ? -19.531 -12.5 -5.035 1 94.56 62 SER B O 1
ATOM 1385 N N . HIS B 1 63 ? -17.406 -12.719 -5.406 1 95.44 63 HIS B N 1
ATOM 1386 C CA . HIS B 1 63 ? -17.062 -12.414 -4.023 1 95.44 63 HIS B CA 1
ATOM 1387 C C . HIS B 1 63 ? -15.961 -11.359 -3.955 1 95.44 63 HIS B C 1
ATOM 1389 O O . HIS B 1 63 ? -14.898 -11.594 -3.371 1 95.44 63 HIS B O 1
ATOM 1395 N N . PRO B 1 64 ? -16.281 -10.195 -4.398 1 95.94 64 PRO B N 1
ATOM 1396 C CA . PRO B 1 64 ? -15.242 -9.164 -4.449 1 95.94 64 PRO B CA 1
ATOM 1397 C C . PRO B 1 64 ? -14.703 -8.797 -3.066 1 95.94 64 PRO B C 1
ATOM 1399 O O . PRO B 1 64 ? -13.523 -8.469 -2.928 1 95.94 64 PRO B O 1
ATOM 1402 N N . LEU B 1 65 ? -15.469 -8.891 -1.993 1 96.44 65 LEU B N 1
ATOM 1403 C CA . LEU B 1 65 ? -15.055 -8.508 -0.647 1 96.44 65 LEU B CA 1
ATOM 1404 C C . LEU B 1 65 ? -13.938 -9.422 -0.142 1 96.44 65 LEU B C 1
ATOM 1406 O O . LEU B 1 65 ? -13.242 -9.086 0.816 1 96.44 65 LEU B O 1
ATOM 1410 N N . GLN B 1 66 ? -13.773 -10.539 -0.751 1 95.94 66 GLN B N 1
ATOM 1411 C CA . GLN B 1 66 ? -12.758 -11.484 -0.325 1 95.94 66 GLN B CA 1
ATOM 1412 C C . GLN B 1 66 ? -11.391 -11.117 -0.894 1 95.94 66 GLN B C 1
ATOM 1414 O O . GLN B 1 66 ? -10.367 -11.68 -0.486 1 95.94 66 GLN B O 1
ATOM 1419 N N . TYR B 1 67 ? -11.359 -10.188 -1.78 1 96.19 67 TYR B N 1
ATOM 1420 C CA . TYR B 1 67 ? -10.125 -9.859 -2.482 1 96.19 67 TYR B CA 1
ATOM 1421 C C . TYR B 1 67 ? -9.672 -8.438 -2.168 1 96.19 67 TYR B C 1
ATOM 1423 O O . TYR B 1 67 ? -9.047 -7.781 -3 1 96.19 67 TYR B O 1
ATOM 1431 N N . ILE B 1 68 ? -10.125 -8.008 -1.085 1 97.38 68 ILE B N 1
ATOM 1432 C 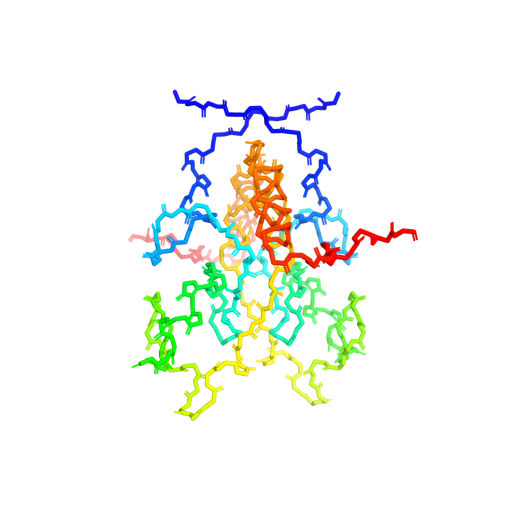CA . ILE B 1 68 ? -9.648 -6.746 -0.54 1 97.38 68 ILE B CA 1
ATOM 1433 C C . ILE B 1 68 ? -9.062 -6.973 0.851 1 97.38 68 ILE B C 1
ATOM 1435 O O . ILE B 1 68 ? -9.453 -7.906 1.553 1 97.38 68 ILE B O 1
ATOM 1439 N N . GLY B 1 69 ? -8.008 -6.191 1.182 1 97.12 69 GLY B N 1
ATOM 1440 C CA . GLY B 1 69 ? -7.344 -6.359 2.465 1 97.12 69 GLY B CA 1
ATOM 1441 C C . GLY B 1 69 ? -7.109 -5.051 3.193 1 97.12 69 GLY B C 1
ATOM 1442 O O . GLY B 1 69 ? -6.879 -4.016 2.564 1 97.12 69 GLY B O 1
ATOM 1443 N N . HIS B 1 70 ? -7.262 -5.18 4.527 1 97.62 70 HIS B N 1
ATOM 1444 C CA . HIS B 1 70 ? -6.895 -4.039 5.355 1 97.62 70 HIS B CA 1
ATOM 1445 C C . HIS B 1 70 ? -5.414 -3.711 5.219 1 97.62 70 HIS B C 1
ATOM 1447 O O . HIS B 1 70 ? -4.559 -4.578 5.422 1 97.62 70 HIS B O 1
ATOM 1453 N N . ASP B 1 71 ? -5.18 -2.506 4.867 1 97.56 71 ASP B N 1
ATOM 1454 C CA . ASP B 1 71 ? -3.812 -2.047 4.652 1 97.56 71 ASP B CA 1
ATOM 1455 C C . ASP B 1 71 ? -3.311 -1.241 5.848 1 97.56 71 ASP B C 1
ATOM 1457 O O . ASP B 1 71 ? -3.4 -0.012 5.859 1 97.56 71 ASP B O 1
ATOM 1461 N N . ARG B 1 72 ? -2.752 -1.929 6.742 1 95.69 72 ARG B N 1
ATOM 1462 C CA . ARG B 1 72 ? -2.316 -1.308 7.988 1 95.69 72 ARG B CA 1
ATOM 1463 C C . ARG B 1 72 ? -1.186 -0.316 7.738 1 95.69 72 ARG B C 1
ATOM 1465 O O . ARG B 1 72 ? -1.157 0.764 8.336 1 95.69 72 ARG B O 1
ATOM 1472 N N . THR B 1 73 ? -0.277 -0.695 6.957 1 95.56 73 THR B N 1
ATOM 1473 C CA . THR B 1 73 ? 0.849 0.187 6.668 1 95.56 73 THR B CA 1
ATOM 1474 C C . THR B 1 73 ? 0.362 1.513 6.086 1 95.56 73 THR B C 1
ATOM 1476 O O . THR B 1 73 ? 0.723 2.582 6.582 1 95.56 73 THR B O 1
ATOM 1479 N N . MET B 1 74 ? -0.452 1.448 5.074 1 96.38 74 MET B N 1
ATOM 1480 C CA . MET B 1 74 ? -0.978 2.662 4.453 1 96.38 74 MET B CA 1
ATOM 1481 C C . MET B 1 74 ? -1.747 3.5 5.469 1 96.38 74 MET B C 1
ATOM 1483 O O . MET B 1 74 ? -1.602 4.723 5.504 1 96.38 74 MET B O 1
ATOM 1487 N N . GLN B 1 75 ? -2.58 2.857 6.266 1 96.31 75 GLN B N 1
ATOM 1488 C CA . GLN B 1 75 ? -3.336 3.609 7.258 1 96.31 75 GLN B CA 1
ATOM 1489 C C . GLN B 1 75 ? -2.406 4.309 8.242 1 96.31 75 GLN B C 1
ATOM 1491 O O . GLN B 1 75 ? -2.641 5.461 8.617 1 96.31 75 GLN B O 1
ATOM 1496 N N . ASP B 1 76 ? -1.426 3.633 8.656 1 94.06 76 ASP B N 1
ATOM 1497 C CA . ASP B 1 76 ? -0.462 4.219 9.586 1 94.06 76 ASP B CA 1
ATOM 1498 C C . ASP B 1 76 ? 0.256 5.406 8.953 1 94.06 76 ASP B C 1
ATOM 1500 O O . ASP B 1 76 ? 0.497 6.418 9.617 1 94.06 76 ASP B O 1
ATOM 1504 N N . ILE B 1 77 ? 0.622 5.273 7.742 1 93.38 77 ILE B N 1
ATOM 1505 C CA . ILE B 1 77 ? 1.27 6.367 7.023 1 93.38 77 ILE B CA 1
ATOM 1506 C C . ILE B 1 77 ? 0.352 7.59 7.008 1 93.38 77 ILE B C 1
ATOM 1508 O O . ILE B 1 77 ? 0.784 8.703 7.312 1 93.38 77 ILE B O 1
ATOM 1512 N N . VAL B 1 78 ? -0.909 7.402 6.676 1 93.75 78 VAL B N 1
ATOM 1513 C CA . VAL B 1 78 ? -1.877 8.492 6.617 1 93.75 78 VAL B CA 1
ATOM 1514 C C . VAL B 1 78 ? -1.972 9.172 7.98 1 93.75 78 VAL B C 1
ATOM 1516 O O . VAL B 1 78 ? -1.931 10.398 8.078 1 93.75 78 VAL B O 1
ATOM 1519 N N . TYR B 1 79 ? -2.037 8.359 9.008 1 91.44 79 TYR B N 1
ATOM 1520 C CA . TYR B 1 79 ? -2.195 8.898 10.352 1 91.44 79 TYR B CA 1
ATOM 1521 C C . TYR B 1 79 ? -0.956 9.672 10.781 1 91.44 79 TYR B C 1
ATOM 1523 O O . TYR B 1 79 ? -1.054 10.641 11.539 1 91.44 79 TYR B O 1
ATOM 1531 N N . LYS B 1 80 ? 0.131 9.242 10.297 1 89.56 80 LYS B N 1
ATOM 1532 C CA . LYS B 1 80 ? 1.374 9.922 10.641 1 89.56 80 LYS B CA 1
ATOM 1533 C C . LYS B 1 80 ? 1.544 11.203 9.836 1 89.56 80 LYS B C 1
ATOM 1535 O O . LYS B 1 80 ? 2.115 12.18 10.32 1 89.56 80 LYS B O 1
ATOM 1540 N N . LEU B 1 81 ? 1.038 11.25 8.719 1 88.06 81 LEU B N 1
ATOM 1541 C CA . LEU B 1 81 ? 1.238 12.375 7.812 1 88.06 81 LEU B CA 1
ATOM 1542 C C . LEU B 1 81 ? 0.196 13.461 8.055 1 88.06 81 LEU B C 1
ATOM 1544 O O . LEU B 1 81 ? 0.421 14.633 7.73 1 88.06 81 LEU B O 1
ATOM 1548 N N . VAL B 1 82 ? -0.9 13.062 8.562 1 88.25 82 VAL B N 1
ATOM 1549 C CA . VAL B 1 82 ? -1.998 14.008 8.742 1 88.25 82 VAL B CA 1
ATOM 1550 C C . VAL B 1 82 ? -2.27 14.203 10.234 1 88.25 82 VAL B C 1
ATOM 1552 O O . VAL B 1 82 ? -3.061 13.469 10.828 1 88.25 82 VAL B O 1
ATOM 1555 N N . PRO B 1 83 ? -1.677 15.273 10.703 1 83.94 83 PRO B N 1
ATOM 1556 C CA . PRO B 1 83 ? -1.84 15.508 12.141 1 83.94 83 PRO B CA 1
ATOM 1557 C C . PRO B 1 83 ? -3.303 15.648 12.555 1 83.94 83 PRO B C 1
ATOM 1559 O O . PRO B 1 83 ? -4.086 16.297 11.859 1 83.94 83 PRO B O 1
ATOM 1562 N N . GLY B 1 84 ? -3.623 14.992 13.68 1 88.62 84 GLY B N 1
ATOM 1563 C CA . GLY B 1 84 ? -4.945 15.133 14.266 1 88.62 84 GLY B CA 1
ATOM 1564 C C . GLY B 1 84 ? -5.961 14.164 13.688 1 88.62 84 GLY B C 1
ATOM 1565 O O . GLY B 1 84 ? -7.035 13.969 14.266 1 88.62 84 GLY B O 1
ATOM 1566 N N . LEU B 1 85 ? -5.68 13.617 12.531 1 90.69 85 LEU B N 1
ATOM 1567 C CA . LEU B 1 85 ? -6.625 12.719 11.875 1 90.69 85 LEU B CA 1
ATOM 1568 C C . LEU B 1 85 ? -6.891 11.484 12.734 1 90.69 85 LEU B C 1
ATOM 1570 O O . LEU B 1 85 ? -8.039 11.102 12.93 1 90.69 85 LEU B O 1
ATOM 1574 N N . GLN B 1 86 ? -5.91 10.875 13.266 1 89.31 86 GLN B N 1
ATOM 1575 C CA . GLN B 1 86 ? -6.062 9.68 14.078 1 89.31 86 GLN B CA 1
ATOM 1576 C C . GLN B 1 86 ? -6.883 9.969 15.336 1 89.31 86 GLN B C 1
ATOM 1578 O O . GLN B 1 86 ? -7.777 9.195 15.688 1 89.31 86 GLN B O 1
ATOM 1583 N N . GLU B 1 87 ? -6.551 11.016 15.969 1 91.56 87 GLU B N 1
ATOM 1584 C CA . GLU B 1 87 ? -7.27 11.422 17.172 1 91.56 87 GLU B CA 1
ATOM 1585 C C . GLU B 1 87 ? -8.742 11.672 16.875 1 91.56 87 GLU B C 1
ATOM 1587 O O . GLU B 1 87 ? -9.617 11.281 17.656 1 91.56 87 GLU B O 1
ATOM 1592 N N . ALA B 1 88 ? -8.93 12.367 15.844 1 92 88 ALA B N 1
ATOM 1593 C CA . ALA B 1 88 ? -10.312 12.641 15.445 1 92 88 ALA B CA 1
ATOM 1594 C C . ALA B 1 88 ? -11.07 11.344 15.188 1 92 88 ALA B C 1
ATOM 1596 O O . ALA B 1 88 ? -12.219 11.195 15.609 1 92 88 ALA B O 1
ATOM 1597 N N . GLU B 1 89 ? -10.422 10.391 14.492 1 92 89 GLU B N 1
ATOM 1598 C CA . GLU B 1 89 ? -11.047 9.102 14.219 1 92 89 GLU B CA 1
ATOM 1599 C C . GLU B 1 89 ? -11.312 8.328 15.508 1 92 89 GLU B C 1
ATOM 1601 O O . GLU B 1 89 ? -12.359 7.695 15.656 1 92 89 GLU B O 1
ATOM 1606 N N . MET B 1 90 ? -10.438 8.375 16.406 1 91.44 90 MET B N 1
ATOM 1607 C CA . MET B 1 90 ? -10.625 7.711 17.688 1 91.44 90 MET B CA 1
ATOM 1608 C C . MET B 1 90 ? -11.797 8.312 18.453 1 91.44 90 MET B C 1
ATOM 1610 O O . MET B 1 90 ? -12.578 7.59 19.078 1 91.44 90 MET B O 1
ATOM 1614 N N . ARG B 1 91 ? -11.922 9.594 18.469 1 90.88 91 ARG B N 1
ATOM 1615 C CA . ARG B 1 91 ? -13.031 10.289 19.109 1 90.88 91 ARG B CA 1
ATOM 1616 C C . ARG B 1 91 ? -14.359 9.883 18.484 1 90.88 91 ARG B C 1
ATOM 1618 O O . ARG B 1 91 ? -15.336 9.609 19.203 1 90.88 91 ARG B O 1
ATOM 1625 N N . LYS B 1 92 ? -14.383 9.859 17.188 1 90.88 92 LYS B N 1
ATOM 1626 C CA . LYS B 1 92 ? -15.594 9.453 16.484 1 90.88 92 LYS B CA 1
ATOM 1627 C C . LYS B 1 92 ? -15.992 8.023 16.844 1 90.88 92 LYS B C 1
ATOM 1629 O O . LYS B 1 92 ? -17.172 7.73 17.047 1 90.88 92 LYS B O 1
ATOM 1634 N N . GLN B 1 93 ? -15.008 7.145 16.906 1 88.81 93 GLN B N 1
ATOM 1635 C CA . GLN B 1 93 ? -15.266 5.758 17.281 1 88.81 93 GLN B CA 1
ATOM 1636 C C . GLN B 1 93 ? -15.805 5.66 18.703 1 88.81 93 GLN B C 1
ATOM 1638 O O . GLN B 1 93 ? -16.766 4.926 18.969 1 88.81 93 GLN B O 1
ATOM 1643 N N . ARG B 1 94 ? -15.234 6.398 19.594 1 89 94 ARG B N 1
ATOM 1644 C CA . ARG B 1 94 ? -15.664 6.398 20.984 1 89 94 ARG B CA 1
ATOM 1645 C C . ARG B 1 94 ? -17.094 6.906 21.109 1 89 94 ARG B C 1
ATOM 1647 O O . ARG B 1 94 ? -17.906 6.32 21.828 1 89 94 ARG B O 1
ATOM 1654 N N . GLU B 1 95 ? -17.312 7.953 20.406 1 90.38 95 GLU B N 1
ATOM 1655 C CA . GLU B 1 95 ? -18.672 8.508 20.422 1 90.38 95 GLU B CA 1
ATOM 1656 C C . GLU B 1 95 ? -19.672 7.496 19.891 1 90.38 95 GLU B C 1
ATOM 1658 O O . GLU B 1 95 ? -20.766 7.352 20.438 1 90.38 95 GLU B O 1
ATOM 1663 N N . PHE B 1 96 ? -19.344 6.832 18.859 1 88.19 96 PHE B N 1
ATOM 1664 C CA . PHE B 1 96 ? -20.203 5.816 18.266 1 88.19 96 PHE B CA 1
ATOM 1665 C C . PHE B 1 96 ? -20.484 4.695 19.25 1 88.19 96 PHE B C 1
ATOM 1667 O O . PHE B 1 96 ? -21.641 4.324 19.469 1 88.19 96 PHE B O 1
ATOM 1674 N N . TYR B 1 97 ? -19.438 4.203 19.875 1 86.75 97 TYR B N 1
ATOM 1675 C CA . TYR B 1 97 ? -19.594 3.105 20.828 1 86.75 97 TYR B CA 1
ATOM 1676 C C . TYR B 1 97 ? -20.344 3.561 22.062 1 86.75 97 TYR B C 1
ATOM 1678 O O . TYR B 1 97 ? -21.156 2.811 22.625 1 86.75 97 TYR B O 1
ATOM 1686 N N . HIS B 1 98 ? -20.094 4.746 22.516 1 89 98 HIS B N 1
ATOM 1687 C CA . HIS B 1 98 ? -20.797 5.305 23.672 1 89 98 HIS B CA 1
ATOM 1688 C C . HIS B 1 98 ? -22.297 5.406 23.391 1 89 98 HIS B C 1
ATOM 1690 O O . HIS B 1 98 ? -23.109 5.062 24.25 1 89 98 HIS B O 1
ATOM 1696 N N . LYS B 1 99 ? -22.531 5.828 22.25 1 91.88 99 LYS B N 1
ATOM 1697 C CA . LYS B 1 99 ? -23.938 5.969 21.859 1 91.88 99 LYS B CA 1
ATOM 1698 C C . LYS B 1 99 ? -24.641 4.617 21.844 1 91.88 99 LYS B C 1
ATOM 1700 O O . LYS B 1 99 ? -25.828 4.527 22.125 1 91.88 99 LYS B O 1
ATOM 1705 N N . LEU B 1 100 ? -23.906 3.605 21.594 1 90.12 100 LEU B N 1
ATOM 1706 C CA . LEU B 1 100 ? -24.469 2.266 21.531 1 90.12 100 LEU B CA 1
ATOM 1707 C C . LEU B 1 100 ? -24.359 1.565 22.875 1 90.12 100 LEU B C 1
ATOM 1709 O O . LEU B 1 100 ? -24.891 0.467 23.062 1 90.12 100 LEU B O 1
ATOM 1713 N N . GLY B 1 101 ? -23.766 2.15 23.766 1 87.81 101 GLY B N 1
ATOM 1714 C CA . GLY B 1 101 ? -23.547 1.524 25.047 1 87.81 101 GLY B CA 1
ATOM 1715 C C . GLY B 1 101 ? -22.516 0.414 25.016 1 87.81 101 GLY B C 1
ATOM 1716 O O . GLY B 1 101 ? -22.594 -0.549 25.781 1 87.81 101 GLY B O 1
ATOM 1717 N N . MET B 1 102 ? -21.688 0.416 24.062 1 84.62 102 MET B N 1
ATOM 1718 C CA . MET B 1 102 ? -20.672 -0.628 23.875 1 84.62 102 MET B CA 1
ATOM 1719 C C . MET B 1 102 ? -19.281 -0.106 24.203 1 84.62 102 MET B C 1
ATOM 1721 O O . MET B 1 102 ? -19.047 1.104 24.188 1 84.62 102 MET B O 1
ATOM 1725 N N . GLU B 1 103 ? -18.328 -1.033 24.531 1 78.88 103 GLU B N 1
ATOM 1726 C CA . GLU B 1 103 ? -16.938 -0.684 24.766 1 78.88 103 GLU B CA 1
ATOM 1727 C C . GLU B 1 103 ? -16.188 -0.515 23.453 1 78.88 103 GLU B C 1
ATOM 1729 O O . GLU B 1 103 ? -16.5 -1.178 22.453 1 78.88 103 GLU B O 1
ATOM 1734 N N . VAL B 1 104 ? -15.344 0.436 23.391 1 72.81 104 VAL B N 1
ATOM 1735 C CA . VAL B 1 104 ? -14.5 0.634 22.219 1 72.81 104 VAL B CA 1
ATOM 1736 C C . VAL B 1 104 ? -13.547 -0.548 22.062 1 72.81 104 VAL B C 1
ATOM 1738 O O . VAL B 1 104 ? -12.836 -0.908 23 1 72.81 104 VAL B O 1
ATOM 1741 N N . PRO B 1 105 ? -13.594 -1.12 20.875 1 65.31 105 PRO B N 1
ATOM 1742 C CA . PRO B 1 105 ? -12.656 -2.223 20.672 1 65.31 105 PRO B CA 1
ATOM 1743 C C . PRO B 1 105 ? -11.195 -1.779 20.781 1 65.31 105 PRO B C 1
ATOM 1745 O O . PRO B 1 105 ? -10.82 -0.74 20.234 1 65.31 105 PRO B O 1
ATOM 1748 N N . GLY B 1 106 ? -10.297 -2.684 21.625 1 61.38 106 GLY B N 1
ATOM 1749 C CA . GLY B 1 106 ? -8.898 -2.359 21.875 1 61.38 106 GLY B CA 1
ATOM 1750 C C . GLY B 1 106 ? -8.68 -1.64 23.188 1 61.38 106 GLY B C 1
ATOM 1751 O O . GLY B 1 106 ? -7.539 -1.467 23.625 1 61.38 106 GLY B O 1
ATOM 1752 N N . ASP B 1 107 ? -9.633 -0.818 23.641 1 55.78 107 ASP B N 1
ATOM 1753 C CA . ASP B 1 107 ? -9.508 -0.251 24.969 1 55.78 107 ASP B CA 1
ATOM 1754 C C . ASP B 1 107 ? -9.32 -1.35 26.016 1 55.78 107 ASP B C 1
ATOM 1756 O O . ASP B 1 107 ? -10.133 -2.273 26.109 1 55.78 107 ASP B O 1
ATOM 1760 N N . ILE B 1 108 ? -8.188 -1.846 26.078 1 43.94 108 ILE B N 1
ATOM 1761 C CA . ILE B 1 108 ? -8.039 -2.76 27.219 1 43.94 108 ILE B CA 1
ATOM 1762 C C . ILE B 1 108 ? -8.648 -2.137 28.469 1 43.94 108 ILE B C 1
ATOM 1764 O O . ILE B 1 108 ? -8.359 -0.982 28.797 1 43.94 108 ILE B O 1
ATOM 1768 N N . LYS B 1 109 ? -9.742 -2.775 28.984 1 37.16 109 LYS B N 1
ATOM 1769 C CA . LYS B 1 109 ? -9.922 -2.605 30.438 1 37.16 109 LYS B CA 1
ATOM 1770 C C . LYS B 1 109 ? -8.711 -3.121 31.203 1 37.16 109 LYS B C 1
ATOM 1772 O O . LYS B 1 109 ? -8.086 -4.105 30.812 1 37.16 109 LYS B O 1
#

Organism: Homo sapiens (NCBI:txid9606)

pLDDT: mean 88.99, std 14.24, range [35.78, 98.69]

Secondary structure (DSSP, 8-state):
--EEEEETHHHHHHHB-TTT-SBPSS-EEETTT--EE-HHHHHHHHTT--B-TTT--BS-SS-GGGGEEE-HHHHHHHHHHSTTHHHHHHHHHHHHHHHHT-PPTT---/--EEEEEHHHHHHHHB-TTT-SBPSS-EEETTT--EE-HHHHHHHHTT--B-TTT--BS-SS-GGGGEEE-HHHHHHHHHHSTTHHHHHHHHHHHHHHHHT-PPTT---

InterPro domains:
  IPR001841 Zinc finger, RING-type [PF13923] (17-55)
  IPR001841 Zinc finger, RING-type [PS50089] (17-56)
  IPR001841 Zinc finger, RING-type [SM00184] (17-55)
  IPR013083 Zinc finger, RING/FYVE/PHD-type [G3DSA:3.30.40.10] (2-104)
  IPR017907 Zinc finger, RING-type, conserved site [PS00518] (33-42)
  IPR051507 Polycomb group RING finger [PTHR45893] (2-108)

Foldseek 3Di:
DPDDDDDCVVVLVVQAAPQPRHGADQWKAQQVPGDIHHPVRVVVVVVPDQADPPPRHGSDDPCNVVRMDRDPPSNVVSPVVDDPPVVVVVVVQCVVQVVVVHDRPPPDD/DPDDDDDCVVVLVVQAAPQVRHGADQWKAQQVPGDIHHPVRVVVVVVPDQADPPPRHGSDDPCNVVRMDRDPPSNVVSPVVDDPPVVVVVVVQCVVCVVVVHDRPPPDD

Nearest PDB structures (foldseek):
  9dgg-assembly1_K  TM=9.437E-01  e=4.860E-13  Homo sapiens
  9dde-assembly1_K  TM=9.356E-01  e=7.267E-13  Homo sapiens
  8grm-assembly1_M  TM=9.275E-01  e=8.887E-13  Homo sapiens
  8pp7-assembly1_M  TM=9.327E-01  e=2.779E-12  Homo sapiens
  6wi8-assembly2_B  TM=9.598E-01  e=1.817E-11  Homo sapiens

Sequence (218 aa):
MLTRKIKLWDINAHITCRLCSGYLIDATTVTECLHTFCRSCLVKYLEENNTCPTCRIVIHQSHPLQYIGHDRTMQDIVYKLVPGLQEAEMRKQREFYHKLGMEVPGDIKMLTRKIKLWDINAHITCRLCSGYLIDATTVTECLHTFCRSCLVKYLEENNTCPTCRIVIHQSHPLQYIGHDRTMQDIVYKLVPGLQEAEMRKQREFYHKLGMEVPGDIK

Solvent-accessible surface area (backbone atoms only — not comparable to full-atom values): 12554 Å² total; per-residue (Å²): 126,75,55,41,77,31,60,45,72,77,42,44,78,71,46,34,12,81,86,81,68,40,69,47,48,68,22,25,24,33,43,88,75,64,54,59,27,21,36,71,57,47,56,58,52,49,75,80,39,41,47,40,91,83,80,57,49,72,68,28,94,84,55,39,78,76,46,47,39,76,29,61,62,63,33,50,48,42,43,62,69,34,81,63,50,52,59,51,51,51,50,52,49,44,52,53,22,55,74,67,71,45,80,52,87,84,63,70,129,128,76,55,41,78,31,60,44,73,77,43,44,79,70,44,35,11,83,86,80,69,40,69,46,47,69,21,26,24,33,43,89,74,64,54,60,27,21,35,71,56,47,55,58,52,49,75,80,41,41,47,40,92,83,81,58,49,73,68,28,95,85,56,38,78,77,47,45,40,77,28,63,61,60,33,50,49,42,42,63,69,35,81,64,50,52,59,52,51,51,51,54,48,43,52,53,22,54,74,67,72,44,79,51,88,84,64,74,128

GO terms:
  GO:0005654 nucleoplasm (C, IDA)